Protein AF-A0A9W8YTI5-F1 (afdb_monomer_lite)

Foldseek 3Di:
DDDDDDDDLFDDDPCVPPPVCCVPVPPDDAPVCLCCQLVVPPQDLPDDCQLQEKPLQLPDPPLDPDQGHDDPSNVSNSVSQVVVQVDPCAAPPQCRRPQNPVVVQVCCCVVLVVPPVDDRDNRDDDIDDGAPYQWRAKDFQCLQVVVDDQSDKDKDADSFWAAQARWAKKFKDVQLVVLVVVLVVLVVVCVVVVHDSVQSSHLCHPCAPSSSHNGSAPQVVCVVVVIDIDTDIDGHPGIRIDTRRTTMIIHHNPDDPHND

Structure (mmCIF, N/CA/C/O backbone):
data_AF-A0A9W8YTI5-F1
#
_entry.id   AF-A0A9W8YTI5-F1
#
loop_
_atom_site.group_PDB
_atom_site.id
_atom_site.type_symbol
_atom_site.label_atom_id
_atom_site.label_alt_id
_atom_site.label_comp_id
_atom_site.label_asym_id
_atom_site.label_entity_id
_atom_site.label_seq_id
_atom_site.pdbx_PDB_ins_code
_atom_site.Cartn_x
_atom_site.Cartn_y
_atom_site.Cartn_z
_atom_site.occupancy
_atom_site.B_iso_or_equiv
_atom_site.auth_seq_id
_atom_site.auth_comp_id
_atom_site.auth_asym_id
_atom_site.auth_atom_id
_atom_site.pdbx_PDB_model_num
ATOM 1 N N . MET A 1 1 ? -15.430 -31.824 18.663 1.00 30.73 1 MET A N 1
ATOM 2 C CA . MET A 1 1 ? -14.090 -32.001 18.067 1.00 30.73 1 MET A CA 1
ATOM 3 C C . MET A 1 1 ? -13.899 -30.909 17.035 1.00 30.73 1 MET A C 1
ATOM 5 O O . MET A 1 1 ? -14.628 -30.855 16.056 1.00 30.73 1 MET A O 1
ATOM 9 N N . SER A 1 2 ? -13.029 -29.964 17.371 1.00 31.38 2 SER A N 1
ATOM 10 C CA . SER A 1 2 ? -12.744 -28.718 16.664 1.00 31.38 2 SER A CA 1
ATOM 11 C C . SER A 1 2 ? -11.751 -28.930 15.524 1.00 31.38 2 SER A C 1
ATOM 13 O O . SER A 1 2 ? -10.685 -29.496 15.756 1.00 31.38 2 SER A O 1
ATOM 15 N N . ALA A 1 3 ? -12.052 -28.400 14.339 1.00 23.70 3 ALA A N 1
ATOM 16 C CA . ALA A 1 3 ? -11.057 -28.170 13.296 1.00 23.70 3 ALA A CA 1
ATOM 17 C C . ALA A 1 3 ? -11.513 -27.050 12.347 1.00 23.70 3 ALA A C 1
ATOM 19 O O . ALA A 1 3 ? -12.220 -27.299 11.377 1.00 23.70 3 ALA A O 1
ATOM 20 N N . HIS A 1 4 ? -11.060 -25.823 12.599 1.00 26.48 4 HIS A N 1
ATOM 21 C CA . HIS A 1 4 ? -10.902 -24.811 11.552 1.00 26.48 4 HIS A CA 1
ATOM 22 C C . HIS A 1 4 ? -9.644 -23.984 11.829 1.00 26.48 4 HIS A C 1
ATOM 24 O O . HIS A 1 4 ? -9.697 -23.031 12.603 1.00 26.48 4 HIS A O 1
ATOM 30 N N . PRO A 1 5 ? -8.504 -24.330 11.208 1.00 29.38 5 PRO A N 1
ATOM 31 C CA . PRO A 1 5 ? -7.395 -23.411 11.053 1.00 29.38 5 PRO A CA 1
ATOM 32 C C . PRO A 1 5 ? -7.444 -22.766 9.659 1.00 29.38 5 PRO A C 1
ATOM 34 O O . PRO A 1 5 ? -7.629 -23.444 8.649 1.00 29.38 5 PRO A O 1
ATOM 37 N N . ALA A 1 6 ? -7.324 -21.437 9.651 1.00 27.77 6 ALA A N 1
ATOM 38 C CA . ALA A 1 6 ? -6.903 -20.556 8.561 1.00 27.77 6 ALA A CA 1
ATOM 39 C C . ALA A 1 6 ? -6.930 -21.143 7.132 1.00 27.77 6 ALA A C 1
ATOM 41 O O . ALA A 1 6 ? -5.965 -21.752 6.666 1.00 27.77 6 ALA A O 1
ATOM 42 N N . ARG A 1 7 ? -7.999 -20.862 6.376 1.00 25.50 7 ARG A N 1
ATOM 43 C CA . ARG A 1 7 ? -7.921 -20.922 4.912 1.00 25.50 7 ARG A CA 1
ATOM 44 C C . ARG A 1 7 ? -7.125 -19.712 4.417 1.00 25.50 7 ARG A C 1
ATOM 46 O O . ARG A 1 7 ? -7.615 -18.591 4.439 1.00 25.50 7 ARG A O 1
ATOM 53 N N . SER A 1 8 ? -5.880 -19.999 4.043 1.00 27.47 8 SER A N 1
ATOM 54 C CA . SER A 1 8 ? -5.029 -19.316 3.060 1.00 27.47 8 SER A CA 1
ATOM 55 C C . SER A 1 8 ? -5.706 -18.184 2.262 1.00 27.47 8 SER A C 1
ATOM 57 O O . SER A 1 8 ? -6.667 -18.431 1.537 1.00 27.47 8 SER A O 1
ATOM 59 N N . ILE A 1 9 ? -5.147 -16.969 2.348 1.00 33.22 9 ILE A N 1
ATOM 60 C CA . ILE A 1 9 ? -5.497 -15.785 1.531 1.00 33.22 9 ILE A CA 1
ATOM 61 C C . ILE A 1 9 ? -4.605 -15.683 0.269 1.00 33.22 9 ILE A C 1
ATOM 63 O O . ILE A 1 9 ? -4.708 -14.738 -0.502 1.00 33.22 9 ILE A O 1
ATOM 67 N N . PHE A 1 10 ? -3.765 -16.680 -0.022 1.00 29.98 10 PHE A N 1
ATOM 68 C CA . PHE A 1 10 ? -2.926 -16.670 -1.224 1.00 29.98 10 PHE A CA 1
ATOM 69 C C . PHE A 1 10 ? -3.526 -17.590 -2.286 1.00 29.98 10 PHE A C 1
ATOM 71 O O . PHE A 1 10 ? -3.322 -18.804 -2.286 1.00 29.98 10 PHE A O 1
ATOM 78 N N . SER A 1 11 ? -4.315 -17.002 -3.180 1.00 33.69 11 SER A N 1
ATOM 79 C CA . SER A 1 11 ? -4.799 -17.674 -4.380 1.00 33.69 11 SER A CA 1
ATOM 80 C C . SER A 1 11 ? -3.738 -17.570 -5.479 1.00 33.69 11 SER A C 1
ATOM 82 O O . SER A 1 11 ? -3.612 -16.523 -6.108 1.00 33.69 11 SER A O 1
ATOM 84 N N . ARG A 1 12 ? -3.022 -18.666 -5.756 1.00 36.62 12 ARG A N 1
ATOM 85 C CA . ARG A 1 12 ? -2.235 -18.809 -6.989 1.00 36.62 12 ARG A CA 1
ATOM 86 C C . ARG A 1 12 ? -3.186 -19.040 -8.165 1.00 36.62 12 ARG A C 1
ATOM 88 O O . ARG A 1 12 ? -3.891 -20.044 -8.177 1.00 36.62 12 ARG A O 1
ATOM 95 N N . SER A 1 13 ? -3.156 -18.140 -9.149 1.00 43.53 13 SER A N 1
ATOM 96 C CA . SER A 1 13 ? -3.806 -18.279 -10.463 1.00 43.53 13 SER A CA 1
ATOM 97 C C . SER A 1 13 ? -5.343 -18.386 -10.452 1.00 43.53 13 SER A C 1
ATOM 99 O O . SER A 1 13 ? -5.912 -19.463 -10.615 1.00 43.53 13 SER A O 1
ATOM 101 N N . LEU A 1 14 ? -6.042 -17.249 -10.324 1.00 39.59 14 LEU A N 1
ATOM 102 C CA . LEU A 1 14 ? -7.501 -17.173 -10.553 1.00 39.59 14 LEU A CA 1
ATOM 103 C C . LEU A 1 14 ? -7.902 -16.450 -11.847 1.00 39.59 14 LEU A C 1
ATOM 105 O O . LEU A 1 14 ? -9.086 -16.393 -12.166 1.00 39.59 14 LEU A O 1
ATOM 109 N N . LEU A 1 15 ? -6.942 -15.919 -12.610 1.00 42.34 15 LEU A N 1
ATOM 110 C CA . LEU A 1 15 ? -7.212 -15.156 -13.834 1.00 42.34 15 LEU A CA 1
ATOM 111 C C . LEU A 1 15 ? -6.653 -15.824 -15.101 1.00 42.34 15 LEU A C 1
ATOM 113 O O . LEU A 1 15 ? -6.440 -15.146 -16.103 1.00 42.34 15 LEU A O 1
ATOM 117 N N . ALA A 1 16 ? -6.431 -17.143 -15.074 1.00 39.66 16 ALA A N 1
ATOM 118 C CA . ALA A 1 16 ? -5.838 -17.905 -16.180 1.00 39.66 16 ALA A CA 1
ATOM 119 C C . ALA A 1 16 ? -6.585 -17.754 -17.523 1.00 39.66 16 ALA A C 1
ATOM 121 O O . ALA A 1 16 ? -5.955 -17.826 -18.574 1.00 39.66 16 ALA A O 1
ATOM 122 N N . ASP A 1 17 ? -7.884 -17.451 -17.498 1.00 41.03 17 ASP A N 1
ATOM 123 C CA . ASP A 1 17 ? -8.700 -17.376 -18.717 1.00 41.03 17 ASP A CA 1
ATOM 124 C C . ASP A 1 17 ? -8.853 -15.951 -19.288 1.00 41.03 17 ASP A C 1
ATOM 126 O O . ASP A 1 17 ? -9.547 -15.762 -20.282 1.00 41.03 17 ASP A O 1
ATOM 130 N N . GLY A 1 18 ? -8.205 -14.934 -18.699 1.00 40.88 18 GLY A N 1
ATOM 131 C CA . GLY A 1 18 ? -8.297 -13.552 -19.204 1.00 40.88 18 GLY A CA 1
ATOM 132 C C . GLY A 1 18 ? -7.101 -12.639 -18.925 1.00 40.88 18 GLY A C 1
ATOM 133 O O . GLY A 1 18 ? -6.936 -11.638 -19.607 1.00 40.88 18 GLY A O 1
ATOM 134 N N . TRP A 1 19 ? -6.234 -12.971 -17.968 1.00 38.44 19 TRP A N 1
ATOM 135 C CA . TRP A 1 19 ? -5.017 -12.203 -17.678 1.00 38.44 19 TRP A CA 1
ATOM 136 C C . TRP A 1 19 ? -3.794 -12.631 -18.507 1.00 38.44 19 TRP A C 1
ATOM 138 O O . TRP A 1 19 ? -3.056 -11.759 -18.965 1.00 38.44 19 TRP A O 1
ATOM 148 N N . PRO A 1 20 ? -3.587 -13.929 -18.828 1.00 34.81 20 PRO A N 1
ATOM 149 C CA . PRO A 1 20 ? -2.587 -14.337 -19.818 1.00 34.81 20 PRO A CA 1
ATOM 150 C C . PRO A 1 20 ? -2.846 -13.752 -21.211 1.00 34.81 20 PRO A C 1
ATOM 152 O O . PRO A 1 20 ? -1.912 -13.644 -22.005 1.00 34.81 20 PRO A O 1
ATOM 155 N N . ALA A 1 21 ? -4.091 -13.348 -21.494 1.00 34.91 21 ALA A N 1
ATOM 156 C CA . ALA A 1 21 ? -4.453 -12.637 -22.711 1.00 34.91 21 ALA A CA 1
ATOM 157 C C . ALA A 1 21 ? -3.836 -11.230 -22.763 1.00 34.91 21 ALA A C 1
ATOM 159 O O . ALA A 1 21 ? -3.410 -10.831 -23.835 1.00 34.91 21 ALA A O 1
ATOM 160 N N . TRP A 1 22 ? -3.621 -10.530 -21.641 1.00 40.12 22 TRP A N 1
ATOM 161 C CA . TRP A 1 22 ? -2.906 -9.243 -21.663 1.00 40.12 22 TRP A CA 1
ATOM 162 C C . TRP A 1 22 ? -1.461 -9.388 -22.173 1.00 40.12 22 TRP A C 1
ATOM 164 O O . TRP A 1 22 ? -1.028 -8.614 -23.022 1.00 40.12 22 TRP A O 1
ATOM 174 N N . ARG A 1 23 ? -0.740 -10.458 -21.787 1.00 41.38 23 ARG A N 1
ATOM 175 C CA . ARG A 1 23 ? 0.603 -10.746 -22.343 1.00 41.38 23 ARG A CA 1
ATOM 176 C C . ARG A 1 23 ? 0.604 -10.998 -23.861 1.00 41.38 23 ARG A C 1
ATOM 178 O O . ARG A 1 23 ? 1.664 -10.878 -24.468 1.00 41.38 23 ARG A O 1
ATOM 185 N N . LYS A 1 24 ? -0.517 -11.420 -24.463 1.00 35.19 24 LYS A N 1
ATOM 186 C CA . LYS A 1 24 ? -0.580 -11.883 -25.866 1.00 35.19 24 LYS A CA 1
ATOM 187 C C . LYS A 1 24 ? -1.378 -10.981 -26.811 1.00 35.19 24 LYS A C 1
ATOM 189 O O . LYS A 1 24 ? -1.022 -10.911 -27.980 1.00 35.19 24 LYS A O 1
ATOM 194 N N . GLU A 1 25 ? -2.430 -10.328 -26.335 1.00 36.91 25 GLU A N 1
ATOM 195 C CA . GLU A 1 25 ? -3.318 -9.449 -27.114 1.00 36.91 25 GLU A CA 1
ATOM 196 C C . GLU A 1 25 ? -2.814 -8.003 -27.141 1.00 36.91 25 GLU A C 1
ATOM 198 O O . GLU A 1 25 ? -3.081 -7.285 -28.096 1.00 36.91 25 GLU A O 1
ATOM 203 N N . THR A 1 26 ? -2.016 -7.636 -26.132 1.00 41.62 26 THR A N 1
ATOM 204 C CA . THR A 1 26 ? -1.141 -6.464 -26.051 1.00 41.62 26 THR A CA 1
ATOM 205 C C . THR A 1 26 ? -0.432 -6.124 -27.351 1.00 41.62 26 THR A C 1
ATOM 207 O O . THR A 1 26 ? -0.711 -5.121 -27.994 1.00 41.62 26 THR A O 1
ATOM 210 N N . GLY A 1 27 ? 0.606 -6.906 -27.673 1.00 40.75 27 GLY A N 1
ATOM 211 C CA . GLY A 1 27 ? 1.644 -6.530 -28.650 1.00 40.75 27 GLY A CA 1
ATOM 212 C C . GLY A 1 27 ? 2.401 -5.228 -28.316 1.00 40.75 27 GLY A C 1
ATOM 213 O O . GLY A 1 27 ? 3.523 -5.036 -28.770 1.00 40.75 27 GLY A O 1
ATOM 214 N N . GLU A 1 28 ? 1.817 -4.374 -27.481 1.00 43.09 28 GLU A N 1
ATOM 215 C CA . GLU A 1 28 ? 2.163 -3.001 -27.194 1.00 43.09 28 GLU A CA 1
ATOM 216 C C . GLU A 1 28 ? 1.957 -2.771 -25.690 1.00 43.09 28 GLU A C 1
ATOM 218 O O . GLU A 1 28 ? 0.887 -3.025 -25.134 1.00 43.09 28 GLU A O 1
ATOM 223 N N . CYS A 1 29 ? 3.025 -2.286 -25.058 1.00 46.28 29 CYS A N 1
ATOM 224 C CA . CYS A 1 29 ? 3.086 -1.710 -23.719 1.00 46.28 29 CYS A CA 1
ATOM 225 C C . CYS A 1 29 ? 2.765 -2.647 -22.536 1.00 46.28 29 CYS A C 1
ATOM 227 O O . CYS A 1 29 ? 1.611 -2.929 -22.226 1.00 46.28 29 CYS A O 1
ATOM 229 N N . GLY A 1 30 ? 3.793 -3.064 -21.787 1.00 47.09 30 GLY A N 1
ATOM 230 C CA . GLY A 1 30 ? 3.531 -3.726 -20.507 1.00 47.09 30 GLY A CA 1
ATOM 231 C C . GLY A 1 30 ? 4.677 -3.756 -19.509 1.00 47.09 30 GLY A C 1
ATOM 232 O O . GLY A 1 30 ? 4.491 -3.400 -18.353 1.00 47.09 30 GLY A O 1
ATOM 233 N N . GLU A 1 31 ? 5.882 -4.123 -19.932 1.00 42.94 31 GLU A N 1
ATOM 234 C CA . GLU A 1 31 ? 7.029 -4.156 -19.015 1.00 42.94 31 GLU A CA 1
ATOM 235 C C . GLU A 1 31 ? 8.234 -3.430 -19.605 1.00 42.94 31 GLU A C 1
ATOM 237 O O . GLU A 1 31 ? 8.813 -2.568 -18.948 1.00 42.94 31 GLU A O 1
ATOM 242 N N . THR A 1 32 ? 8.565 -3.711 -20.866 1.00 42.09 32 THR A N 1
ATOM 243 C CA . THR A 1 32 ? 9.650 -3.040 -21.593 1.00 42.09 32 THR A CA 1
ATOM 244 C C . THR A 1 32 ? 9.358 -1.559 -21.775 1.00 42.09 32 THR A C 1
ATOM 246 O O . THR A 1 32 ? 10.208 -0.742 -21.474 1.00 42.09 32 THR A O 1
ATOM 249 N N . ASP A 1 33 ? 8.130 -1.211 -22.154 1.00 42.97 33 ASP A N 1
ATOM 250 C CA . ASP A 1 33 ? 7.741 0.168 -22.458 1.00 42.97 33 ASP A CA 1
ATOM 251 C C . ASP A 1 33 ? 7.586 1.016 -21.181 1.00 42.97 33 ASP A C 1
ATOM 253 O O . ASP A 1 33 ? 7.981 2.169 -21.144 1.00 42.97 33 ASP A O 1
ATOM 257 N N . LEU A 1 34 ? 7.136 0.434 -20.062 1.00 45.88 34 LEU A N 1
ATOM 258 C CA . LEU A 1 34 ? 7.148 1.109 -18.755 1.00 45.88 34 LEU A CA 1
ATOM 259 C C . LEU A 1 34 ? 8.567 1.310 -18.218 1.00 45.88 34 LEU A C 1
ATOM 261 O O . LEU A 1 34 ? 8.888 2.382 -17.705 1.00 45.88 34 LEU A O 1
ATOM 265 N N . LYS A 1 35 ? 9.433 0.297 -18.351 1.00 46.91 35 LYS A N 1
ATOM 266 C CA . LYS A 1 35 ? 10.852 0.416 -17.999 1.00 46.91 35 LYS A CA 1
ATOM 267 C C . LYS A 1 35 ? 11.570 1.398 -18.928 1.00 46.91 35 LYS A C 1
ATOM 269 O O . LYS A 1 35 ? 12.361 2.188 -18.449 1.00 46.91 35 LYS A O 1
ATOM 274 N N . GLU A 1 36 ? 11.285 1.439 -20.220 1.00 49.84 36 GLU A N 1
ATOM 275 C CA . GLU A 1 36 ? 11.915 2.385 -21.149 1.00 49.84 36 GLU A CA 1
ATOM 276 C C . GLU A 1 36 ? 11.367 3.811 -20.984 1.00 49.84 36 GLU A C 1
ATOM 278 O O . GLU A 1 36 ? 12.150 4.758 -20.944 1.00 49.84 36 GLU A O 1
ATOM 283 N N . GLN A 1 37 ? 10.055 3.982 -20.784 1.00 49.59 37 GLN A N 1
ATOM 284 C CA . GLN A 1 37 ? 9.412 5.293 -20.622 1.00 49.59 37 GLN A CA 1
ATOM 285 C C . GLN A 1 37 ? 9.611 5.923 -19.235 1.00 49.59 37 GLN A C 1
ATOM 287 O O . GLN A 1 37 ? 9.657 7.151 -19.140 1.00 49.59 37 GLN A O 1
ATOM 292 N N . ILE A 1 38 ? 9.691 5.129 -18.156 1.00 49.91 38 ILE A N 1
ATOM 293 C CA . ILE A 1 38 ? 10.006 5.634 -16.804 1.00 49.91 38 ILE A CA 1
ATOM 294 C C . ILE A 1 38 ? 11.519 5.627 -16.553 1.00 49.91 38 ILE A C 1
ATOM 296 O O . ILE A 1 38 ? 12.032 6.554 -15.931 1.00 49.91 38 ILE A O 1
ATOM 300 N N . LEU A 1 39 ? 12.236 4.584 -16.990 1.00 50.97 39 LEU A N 1
ATOM 301 C CA . LEU A 1 39 ? 13.613 4.313 -16.551 1.00 50.97 39 LEU A CA 1
ATOM 302 C C . LEU A 1 39 ? 14.678 4.542 -17.612 1.00 50.97 39 LEU A C 1
ATOM 304 O O . LEU A 1 39 ? 15.842 4.381 -17.253 1.00 50.97 39 LEU A O 1
ATOM 308 N N . GLY A 1 40 ? 14.313 4.877 -18.859 1.00 46.72 40 GLY A N 1
ATOM 309 C CA . GLY A 1 40 ? 15.209 5.348 -19.921 1.00 46.72 40 GLY A CA 1
ATOM 310 C C . GLY A 1 40 ? 16.657 4.879 -19.784 1.00 46.72 40 GLY A C 1
ATOM 311 O O . GLY A 1 40 ? 17.553 5.699 -19.675 1.00 46.72 40 GLY A O 1
ATOM 312 N N . THR A 1 41 ? 16.906 3.569 -19.698 1.00 50.66 41 THR A N 1
ATOM 313 C CA . THR A 1 41 ? 18.240 2.947 -19.523 1.00 50.66 41 THR A CA 1
ATOM 314 C C . THR A 1 41 ? 19.133 3.403 -18.343 1.00 50.66 41 THR A C 1
ATOM 316 O O . THR A 1 41 ? 20.237 2.879 -18.212 1.00 50.66 41 THR A O 1
ATOM 319 N N . THR A 1 42 ? 18.710 4.306 -17.451 1.00 53.97 42 THR A N 1
ATOM 320 C CA . THR A 1 42 ? 19.582 4.892 -16.409 1.00 53.97 42 THR A CA 1
ATOM 321 C C . THR A 1 42 ? 19.351 4.364 -14.993 1.00 53.97 42 THR A C 1
ATOM 323 O O . THR A 1 42 ? 20.261 4.471 -14.165 1.00 53.97 42 THR A O 1
ATOM 326 N N . LEU A 1 43 ? 18.192 3.762 -14.683 1.00 61.84 43 LEU A N 1
ATOM 327 C CA . LEU A 1 43 ? 17.992 3.135 -13.370 1.00 61.84 43 LEU A CA 1
ATOM 328 C C . LEU A 1 43 ? 18.761 1.810 -13.304 1.00 61.84 43 LEU A C 1
ATOM 330 O O . LEU A 1 43 ? 18.299 0.764 -13.758 1.00 61.84 43 LEU A O 1
ATOM 334 N N . THR A 1 44 ? 19.931 1.862 -12.683 1.00 63.97 44 THR A N 1
ATOM 335 C CA . THR A 1 44 ? 20.734 0.690 -12.328 1.00 63.97 44 THR A CA 1
ATOM 336 C C . THR A 1 44 ? 20.880 0.615 -10.812 1.00 63.97 44 THR A C 1
ATOM 338 O O . THR A 1 44 ? 20.632 1.591 -10.107 1.00 63.97 44 THR A O 1
ATOM 341 N N . SER A 1 45 ? 21.343 -0.517 -10.278 1.00 65.25 45 SER A N 1
ATOM 342 C CA . SER A 1 45 ? 21.665 -0.632 -8.847 1.00 65.25 45 SER A CA 1
ATOM 343 C C . SER A 1 45 ? 22.772 0.327 -8.380 1.00 65.25 45 SER A C 1
ATOM 345 O O . SER A 1 45 ? 22.985 0.456 -7.178 1.00 65.25 45 SER A O 1
ATOM 347 N N . ALA A 1 46 ? 23.499 0.953 -9.313 1.00 66.00 46 ALA A N 1
ATOM 348 C CA . ALA A 1 46 ? 24.543 1.939 -9.044 1.00 66.00 46 ALA A CA 1
ATOM 349 C C . ALA A 1 46 ? 24.035 3.392 -9.085 1.00 66.00 46 ALA A C 1
ATOM 351 O O . ALA A 1 46 ? 24.795 4.303 -8.767 1.00 66.00 46 ALA A O 1
ATOM 352 N N . ALA A 1 47 ? 22.784 3.615 -9.497 1.00 73.38 47 ALA A N 1
ATOM 353 C CA . ALA A 1 47 ? 22.198 4.944 -9.566 1.00 73.38 47 ALA A CA 1
ATOM 354 C C . ALA A 1 47 ? 21.959 5.528 -8.161 1.00 73.38 47 ALA A C 1
ATOM 356 O O . ALA A 1 47 ? 21.676 4.783 -7.219 1.00 73.38 47 ALA A O 1
ATOM 357 N N . ASP A 1 48 ? 22.065 6.853 -8.018 1.00 77.19 48 ASP A N 1
ATOM 358 C CA . ASP A 1 48 ? 21.832 7.521 -6.734 1.00 77.19 48 ASP A CA 1
ATOM 359 C C . ASP A 1 48 ? 20.343 7.415 -6.346 1.00 77.19 48 ASP A C 1
ATOM 361 O O . ASP A 1 48 ? 19.487 7.894 -7.094 1.00 77.19 48 ASP A O 1
ATOM 365 N N . PRO A 1 49 ? 19.989 6.817 -5.191 1.00 74.94 49 PRO A N 1
ATOM 366 C CA . PRO A 1 49 ? 18.597 6.689 -4.763 1.00 74.94 49 PRO A CA 1
ATOM 367 C C . PRO A 1 49 ? 17.837 8.020 -4.675 1.00 74.94 49 PRO A C 1
ATOM 369 O O . PRO A 1 49 ? 16.611 8.018 -4.821 1.00 74.94 49 PRO A O 1
ATOM 372 N N . VAL A 1 50 ? 18.542 9.141 -4.464 1.00 75.88 50 VAL A N 1
ATOM 373 C CA . VAL A 1 50 ? 17.966 10.498 -4.414 1.00 75.88 50 VAL A CA 1
ATOM 374 C C . VAL A 1 50 ? 17.382 10.922 -5.764 1.00 75.88 50 VAL A C 1
ATOM 376 O O . VAL A 1 50 ? 16.416 11.687 -5.796 1.00 75.88 50 VAL A O 1
ATOM 379 N N . ASP A 1 51 ? 17.903 10.389 -6.869 1.00 75.75 51 ASP A N 1
ATOM 380 C CA . ASP A 1 51 ? 17.407 10.678 -8.217 1.00 75.75 51 ASP A CA 1
ATOM 381 C C . ASP A 1 51 ? 16.192 9.821 -8.605 1.00 75.75 51 ASP A C 1
ATOM 383 O O . ASP A 1 51 ? 15.457 10.159 -9.529 1.00 75.75 51 ASP A O 1
ATOM 387 N N . TYR A 1 52 ? 15.930 8.731 -7.880 1.00 76.31 52 TYR A N 1
ATOM 388 C CA . TYR A 1 52 ? 14.902 7.744 -8.228 1.00 76.31 52 TYR A CA 1
ATOM 389 C C . TYR A 1 52 ? 13.965 7.470 -7.060 1.00 76.31 52 TYR A C 1
ATOM 391 O O . TYR A 1 52 ? 13.729 6.325 -6.684 1.00 76.31 52 TYR A O 1
ATOM 399 N N . THR A 1 53 ? 13.463 8.532 -6.447 1.00 72.25 53 THR A N 1
ATOM 400 C CA . THR A 1 53 ? 12.652 8.466 -5.222 1.00 72.25 53 THR A CA 1
ATOM 401 C C . THR A 1 53 ? 11.387 7.606 -5.333 1.00 72.25 53 THR A C 1
ATOM 403 O O . THR A 1 53 ? 10.786 7.438 -6.396 1.00 72.25 53 THR A O 1
ATOM 406 N N . GLY A 1 54 ? 10.968 7.031 -4.208 1.00 68.75 54 GLY A N 1
ATOM 407 C CA . GLY A 1 54 ? 9.761 6.207 -4.134 1.00 68.75 54 GLY A CA 1
ATOM 408 C C . GLY A 1 54 ? 8.497 7.066 -4.093 1.00 68.75 54 GLY A C 1
ATOM 409 O O . GLY A 1 54 ? 8.309 7.860 -3.165 1.00 68.75 54 GLY A O 1
ATOM 410 N N . LEU A 1 55 ? 7.586 6.886 -5.054 1.00 72.06 55 LEU A N 1
ATOM 411 C CA . LEU A 1 55 ? 6.307 7.594 -5.042 1.00 72.06 55 LEU A CA 1
ATOM 412 C C . LEU A 1 55 ? 5.376 7.069 -3.938 1.00 72.06 55 LEU A C 1
ATOM 414 O O . LEU A 1 55 ? 5.119 5.872 -3.805 1.00 72.06 55 LEU A O 1
ATOM 418 N N . GLY A 1 56 ? 4.819 7.994 -3.150 1.00 63.41 56 GLY A N 1
ATOM 419 C CA . GLY A 1 56 ? 3.808 7.689 -2.131 1.00 63.41 56 GLY A CA 1
ATOM 420 C C . GLY A 1 56 ? 4.346 7.091 -0.823 1.00 63.41 56 GLY A C 1
ATOM 421 O O . GLY A 1 56 ? 3.547 6.698 0.026 1.00 63.41 56 GLY A O 1
ATOM 422 N N . ALA A 1 57 ? 5.668 7.033 -0.628 1.00 55.44 57 ALA A N 1
ATOM 423 C CA . ALA A 1 57 ? 6.302 6.525 0.597 1.00 55.44 57 ALA A CA 1
ATOM 424 C C . ALA A 1 57 ? 6.539 7.595 1.689 1.00 55.44 57 ALA A C 1
ATOM 426 O O . ALA A 1 57 ? 7.235 7.334 2.667 1.00 55.44 57 ALA A O 1
ATOM 427 N N . GLY A 1 58 ? 5.968 8.800 1.546 1.00 53.09 58 GLY A N 1
ATOM 428 C CA . GLY A 1 58 ? 6.114 9.878 2.537 1.00 53.09 58 GLY A CA 1
ATOM 429 C C . GLY A 1 58 ? 7.557 10.378 2.681 1.00 53.09 58 GLY A C 1
ATOM 430 O O . GLY A 1 58 ? 7.978 10.755 3.774 1.00 53.09 58 GLY A O 1
ATOM 431 N N . GLN A 1 59 ? 8.336 10.325 1.597 1.00 51.06 59 GLN A N 1
ATOM 432 C CA . GLN A 1 59 ? 9.766 10.631 1.584 1.00 51.06 59 GLN A CA 1
ATOM 433 C C . GLN A 1 59 ? 10.032 12.140 1.644 1.00 51.06 59 GLN A C 1
ATOM 435 O O . GLN A 1 59 ? 10.464 12.726 0.662 1.00 51.06 59 GLN A O 1
ATOM 440 N N . HIS A 1 60 ? 9.790 12.771 2.794 1.00 42.72 60 HIS A N 1
ATOM 441 C CA . HIS A 1 60 ? 10.304 14.115 3.070 1.00 42.72 60 HIS A CA 1
ATOM 442 C C . HIS A 1 60 ? 10.768 14.253 4.511 1.00 42.72 60 HIS A C 1
ATOM 444 O O . HIS A 1 60 ? 9.998 14.094 5.462 1.00 42.72 60 HIS A O 1
ATOM 450 N N . THR A 1 61 ? 12.032 14.635 4.671 1.00 38.50 61 THR A N 1
ATOM 451 C CA . THR A 1 61 ? 12.527 15.291 5.881 1.00 38.50 61 THR A CA 1
ATOM 452 C C . THR A 1 61 ? 11.837 16.652 5.983 1.00 38.50 61 THR A C 1
ATOM 454 O O . THR A 1 61 ? 12.261 17.610 5.344 1.00 38.50 61 THR A O 1
ATOM 457 N N . GLY A 1 62 ? 10.730 16.731 6.722 1.00 36.97 62 GLY A N 1
ATOM 458 C CA . GLY A 1 62 ? 9.993 17.989 6.903 1.00 36.97 62 GLY A CA 1
ATOM 459 C C . GLY A 1 62 ? 8.468 17.884 6.919 1.00 36.97 62 GLY A C 1
ATOM 460 O O . GLY A 1 62 ? 7.810 18.910 7.038 1.00 36.97 62 GLY A O 1
ATOM 461 N N . GLY A 1 63 ? 7.886 16.683 6.821 1.00 37.00 63 GLY A N 1
ATOM 462 C CA . GLY A 1 63 ? 6.455 16.489 7.097 1.00 37.00 63 GLY A CA 1
ATOM 463 C C . GLY A 1 63 ? 5.486 17.057 6.053 1.00 37.00 63 GLY A C 1
ATOM 464 O O . GLY A 1 63 ? 4.333 17.311 6.383 1.00 37.00 63 GLY A O 1
ATOM 465 N N . SER A 1 64 ? 5.919 17.245 4.803 1.00 41.84 64 SER A N 1
ATOM 466 C CA . SER A 1 64 ? 5.022 17.567 3.685 1.00 41.84 64 SER A CA 1
ATOM 467 C C . SER A 1 64 ? 5.170 16.544 2.559 1.00 41.84 64 SER A C 1
ATOM 469 O O . SER A 1 64 ? 6.267 16.070 2.295 1.00 41.84 64 SER A O 1
ATOM 471 N N . ASN A 1 65 ? 4.075 16.198 1.876 1.00 49.50 65 ASN A N 1
ATOM 472 C CA . ASN A 1 65 ? 4.089 15.414 0.632 1.00 49.50 65 ASN A CA 1
ATOM 473 C C . ASN A 1 65 ? 4.587 16.283 -0.545 1.00 49.50 65 ASN A C 1
ATOM 475 O O . ASN A 1 65 ? 3.837 16.560 -1.479 1.00 49.50 65 ASN A O 1
ATOM 479 N N . GLY A 1 66 ? 5.824 16.780 -0.466 1.00 51.69 66 GLY A N 1
ATOM 480 C CA . GLY A 1 66 ? 6.448 17.607 -1.501 1.00 51.69 66 GLY A CA 1
ATOM 481 C C . GLY A 1 66 ? 6.851 16.814 -2.747 1.00 51.69 66 GLY A C 1
ATOM 482 O O . GLY A 1 66 ? 6.760 15.586 -2.788 1.00 51.69 66 GLY A O 1
ATOM 483 N N . ARG A 1 67 ? 7.348 17.508 -3.772 1.00 59.53 67 ARG A N 1
ATOM 484 C CA . ARG A 1 67 ? 8.013 16.862 -4.908 1.00 59.53 67 ARG A CA 1
ATOM 485 C C . ARG A 1 67 ? 9.420 16.427 -4.465 1.00 59.53 67 ARG A C 1
ATOM 487 O O . ARG A 1 67 ? 10.181 17.293 -4.040 1.00 59.53 67 ARG A O 1
ATOM 494 N N . PRO A 1 68 ? 9.757 15.127 -4.473 1.00 57.84 68 PRO A N 1
ATOM 495 C CA . PRO A 1 68 ? 11.114 14.694 -4.153 1.00 57.84 68 PRO A CA 1
ATOM 496 C C . PRO A 1 68 ? 12.135 15.167 -5.206 1.00 57.84 68 PRO A C 1
ATOM 498 O O . PRO A 1 68 ? 11.762 15.499 -6.324 1.00 57.84 68 PRO A O 1
ATOM 501 N N . GLY A 1 69 ? 13.424 15.195 -4.856 1.00 59.41 69 GLY A N 1
ATOM 502 C CA . GLY A 1 69 ? 14.511 15.400 -5.821 1.00 59.41 69 GLY A CA 1
ATOM 503 C C . GLY A 1 69 ? 14.858 16.857 -6.159 1.00 59.41 69 GLY A C 1
ATOM 504 O O . GLY A 1 69 ? 14.004 17.644 -6.556 1.00 59.41 69 GLY A O 1
ATOM 505 N N . ALA A 1 70 ? 16.142 17.208 -6.028 1.00 65.31 70 ALA A N 1
ATOM 506 C CA . ALA A 1 70 ? 16.681 18.532 -6.370 1.00 65.31 70 ALA A CA 1
ATOM 507 C C . ALA A 1 70 ? 17.401 18.572 -7.736 1.00 65.31 70 ALA A C 1
ATOM 509 O O . ALA A 1 70 ? 17.747 19.654 -8.205 1.00 65.31 70 ALA A O 1
ATOM 510 N N . SER A 1 71 ? 17.649 17.412 -8.358 1.00 76.19 71 SER A N 1
ATOM 511 C CA . SER A 1 71 ? 18.369 17.283 -9.631 1.00 76.19 71 SER A CA 1
ATOM 512 C C . SER A 1 71 ? 17.418 17.257 -10.835 1.00 76.19 71 SER A C 1
ATOM 514 O O . SER A 1 71 ? 16.232 16.939 -10.712 1.00 76.19 71 SER A O 1
ATOM 516 N N . GLU A 1 72 ? 17.953 17.542 -12.025 1.00 78.00 72 GLU A N 1
ATOM 517 C CA . GLU A 1 72 ? 17.216 17.400 -13.289 1.00 78.00 72 GLU A CA 1
ATOM 518 C C . GLU A 1 72 ? 16.772 15.948 -13.530 1.00 78.00 72 GLU A C 1
ATOM 520 O O . GLU A 1 72 ? 15.642 15.714 -13.956 1.00 78.00 72 GLU A O 1
ATOM 525 N N . THR A 1 73 ? 17.617 14.971 -13.178 1.00 79.31 73 THR A N 1
ATOM 526 C CA . THR A 1 73 ? 17.293 13.538 -13.253 1.00 79.31 73 THR A CA 1
ATOM 527 C C . THR A 1 73 ? 16.099 13.193 -12.370 1.00 79.31 73 THR A C 1
ATOM 529 O O . THR A 1 73 ? 15.150 12.563 -12.836 1.00 79.31 73 THR A O 1
ATOM 532 N N . ALA A 1 74 ? 16.100 13.650 -11.114 1.00 77.38 74 ALA A N 1
ATOM 533 C CA . ALA A 1 74 ? 15.011 13.388 -10.183 1.00 77.38 74 ALA A CA 1
ATOM 534 C C . ALA A 1 74 ? 13.700 14.033 -10.642 1.00 77.38 74 ALA A C 1
ATOM 536 O O . ALA A 1 74 ? 12.632 13.418 -10.575 1.00 77.38 74 ALA A O 1
ATOM 537 N N . ALA A 1 75 ? 13.778 15.260 -11.165 1.00 79.31 75 ALA A N 1
ATOM 538 C CA . ALA A 1 75 ? 12.628 15.939 -11.734 1.00 79.31 75 ALA A CA 1
ATOM 539 C C . ALA A 1 75 ? 12.057 15.166 -12.933 1.00 79.31 75 ALA A C 1
ATOM 541 O O . ALA A 1 75 ? 10.851 14.914 -12.955 1.00 79.31 75 ALA A O 1
ATOM 542 N N . ALA A 1 76 ? 12.905 14.739 -13.872 1.00 80.50 76 ALA A N 1
ATOM 543 C CA . ALA A 1 76 ? 12.495 13.966 -15.042 1.00 80.50 76 ALA A CA 1
ATOM 544 C C . ALA A 1 76 ? 11.876 12.613 -14.657 1.00 80.50 76 ALA A C 1
ATOM 546 O O . ALA A 1 76 ? 10.833 12.237 -15.198 1.00 80.50 76 ALA A O 1
ATOM 547 N N . PHE A 1 77 ? 12.471 11.914 -13.685 1.00 79.19 77 PHE A N 1
ATOM 548 C CA . PHE A 1 77 ? 11.950 10.656 -13.157 1.00 79.19 77 PHE A CA 1
ATOM 549 C C . PHE A 1 77 ? 10.544 10.830 -12.568 1.00 79.19 77 PHE A C 1
ATOM 551 O O . PHE A 1 77 ? 9.627 10.075 -12.896 1.00 79.19 77 PHE A O 1
ATOM 558 N N . ILE A 1 78 ? 10.339 11.862 -11.746 1.00 78.88 78 ILE A N 1
ATOM 559 C CA . ILE A 1 78 ? 9.033 12.139 -11.139 1.00 78.88 78 ILE A CA 1
ATOM 560 C C . ILE A 1 78 ? 8.000 12.523 -12.193 1.00 78.88 78 ILE A C 1
ATOM 562 O O . ILE A 1 78 ? 6.878 12.026 -12.133 1.00 78.88 78 ILE A O 1
ATOM 566 N N . ASP A 1 79 ? 8.349 13.355 -13.176 1.00 80.94 79 ASP A N 1
ATOM 567 C CA . ASP A 1 79 ? 7.418 13.701 -14.256 1.00 80.94 79 ASP A CA 1
ATOM 568 C C . ASP A 1 79 ? 7.051 12.488 -15.104 1.00 80.94 79 ASP A C 1
ATOM 570 O O . ASP A 1 79 ? 5.901 12.348 -15.522 1.00 80.94 79 ASP A O 1
ATOM 574 N N . ALA A 1 80 ? 7.999 11.589 -15.369 1.00 81.19 80 ALA A N 1
ATOM 575 C CA . ALA A 1 80 ? 7.699 10.325 -16.024 1.00 81.19 80 ALA A CA 1
ATOM 576 C C . ALA A 1 80 ? 6.726 9.496 -15.180 1.00 81.19 80 ALA A C 1
ATOM 578 O O . ALA A 1 80 ? 5.661 9.130 -15.670 1.00 81.19 80 ALA A O 1
ATOM 579 N N . ALA A 1 81 ? 7.024 9.274 -13.903 1.00 79.75 81 ALA A N 1
ATOM 580 C CA . ALA A 1 81 ? 6.202 8.445 -13.031 1.00 79.75 81 ALA A CA 1
ATOM 581 C C . ALA A 1 81 ? 4.798 9.041 -12.759 1.00 79.75 81 ALA A C 1
ATOM 583 O O . ALA A 1 81 ? 3.805 8.309 -12.701 1.00 79.75 81 ALA A O 1
ATOM 584 N N . LEU A 1 82 ? 4.669 10.370 -12.670 1.00 80.75 82 LEU A N 1
ATOM 585 C CA . LEU A 1 82 ? 3.374 11.054 -12.569 1.00 80.75 82 LEU A CA 1
ATOM 586 C C . LEU A 1 82 ? 2.553 10.915 -13.854 1.00 80.75 82 LEU A C 1
ATOM 588 O O . LEU A 1 82 ? 1.366 10.605 -13.770 1.00 80.75 82 LEU A O 1
ATOM 592 N N . ARG A 1 83 ? 3.168 11.066 -15.037 1.00 83.62 83 ARG A N 1
ATOM 593 C CA . ARG A 1 83 ? 2.473 10.888 -16.328 1.00 83.62 83 ARG A CA 1
ATOM 594 C C . ARG A 1 83 ? 1.833 9.508 -16.465 1.00 83.62 83 ARG A C 1
ATOM 596 O O . ARG A 1 83 ? 0.766 9.392 -17.064 1.00 83.62 83 ARG A O 1
ATOM 603 N N . GLN A 1 84 ? 2.440 8.478 -15.875 1.00 83.94 84 GLN A N 1
ATOM 604 C CA . GLN A 1 84 ? 1.919 7.112 -15.943 1.00 83.94 84 GLN A CA 1
ATOM 605 C C . GLN A 1 84 ? 0.596 6.922 -15.190 1.00 83.94 84 GLN A C 1
ATOM 607 O O . GLN A 1 84 ? -0.221 6.103 -15.600 1.00 83.94 84 GLN A O 1
ATOM 612 N N . HIS A 1 85 ? 0.312 7.728 -14.160 1.00 82.88 85 HIS A N 1
ATOM 613 C CA . HIS A 1 85 ? -0.980 7.683 -13.461 1.00 82.88 85 HIS A CA 1
ATOM 614 C C . HIS A 1 85 ? -2.158 8.102 -14.355 1.00 82.88 85 HIS A C 1
ATOM 616 O O . HIS A 1 85 ? -3.302 7.754 -14.073 1.00 82.88 85 HIS A O 1
ATOM 622 N N . THR A 1 86 ? -1.880 8.830 -15.437 1.00 81.50 86 THR A N 1
ATOM 623 C CA . THR A 1 86 ? -2.867 9.265 -16.432 1.00 81.50 86 THR A CA 1
ATOM 624 C C . THR A 1 86 ? -2.612 8.656 -17.812 1.00 81.50 86 THR A C 1
ATOM 626 O O . THR A 1 86 ? -3.163 9.112 -18.811 1.00 81.50 86 THR A O 1
ATOM 629 N N . ALA A 1 87 ? -1.765 7.633 -17.911 1.00 82.81 87 ALA A N 1
ATOM 630 C CA . ALA A 1 87 ? -1.520 6.985 -19.189 1.00 82.81 87 ALA A CA 1
ATOM 631 C C . ALA A 1 87 ? -2.734 6.128 -19.617 1.00 82.81 87 ALA A C 1
ATOM 633 O O . ALA A 1 87 ? -3.412 5.549 -18.754 1.00 82.81 87 ALA A O 1
ATOM 634 N N . PRO A 1 88 ? -3.007 6.002 -20.934 1.00 80.88 88 PRO A N 1
ATOM 635 C CA . PRO A 1 88 ? -4.088 5.164 -21.460 1.00 80.88 88 PRO A CA 1
ATOM 636 C C . PRO A 1 88 ? -4.054 3.722 -20.949 1.00 80.88 88 PRO A C 1
ATOM 638 O O . PRO A 1 88 ? -5.079 3.216 -20.497 1.00 80.88 88 PRO A O 1
ATOM 641 N N . TRP A 1 89 ? -2.866 3.107 -20.925 1.00 82.19 89 TRP A N 1
ATOM 642 C CA . TRP A 1 89 ? -2.686 1.721 -20.483 1.00 82.19 89 TRP A CA 1
ATOM 643 C C . TRP A 1 89 ? -3.036 1.514 -19.000 1.00 82.19 89 TRP A C 1
ATOM 645 O O . TRP A 1 89 ? -3.437 0.419 -18.617 1.00 82.19 89 TRP A O 1
ATOM 655 N N . TYR A 1 90 ? -2.897 2.543 -18.155 1.00 83.25 90 TYR A N 1
ATOM 656 C CA . TYR A 1 90 ? -3.096 2.426 -16.710 1.00 83.25 90 TYR A CA 1
ATOM 657 C C . TYR A 1 90 ? -4.544 2.699 -16.297 1.00 83.25 90 TYR A C 1
ATOM 659 O O . TYR A 1 90 ? -5.171 1.851 -15.661 1.00 83.25 90 TYR A O 1
ATOM 667 N N . TRP A 1 91 ? -5.079 3.870 -16.660 1.00 79.25 91 TRP A N 1
ATOM 668 C CA . TRP A 1 91 ? -6.382 4.340 -16.170 1.00 79.25 91 TRP A CA 1
ATOM 669 C C . TRP A 1 91 ? -7.344 4.815 -17.265 1.00 79.25 91 TRP A C 1
ATOM 671 O O . TRP A 1 91 ? -8.543 4.583 -17.140 1.00 79.25 91 TRP A O 1
ATOM 681 N N . HIS A 1 92 ? -6.862 5.507 -18.304 1.00 66.38 92 HIS A N 1
ATOM 682 C CA . HIS A 1 92 ? -7.725 6.373 -19.125 1.00 66.38 92 HIS A CA 1
ATOM 683 C C . HIS A 1 92 ? -8.639 5.669 -20.133 1.00 66.38 92 HIS A C 1
ATOM 685 O O . HIS A 1 92 ? -9.582 6.301 -20.607 1.00 66.38 92 HIS A O 1
ATOM 691 N N . GLU A 1 93 ? -8.414 4.397 -20.456 1.00 69.44 93 GLU A N 1
ATOM 692 C CA . GLU A 1 93 ? -9.340 3.659 -21.315 1.00 69.44 93 GLU A CA 1
ATOM 693 C C . GLU A 1 93 ? -10.351 2.877 -20.461 1.00 69.44 93 GLU A C 1
ATOM 695 O O . GLU A 1 93 ? -10.013 1.868 -19.837 1.00 69.44 93 GLU A O 1
ATOM 700 N N . GLU A 1 94 ? -11.598 3.358 -20.397 1.00 68.12 94 GLU A N 1
ATOM 701 C CA . GLU A 1 94 ? -12.658 2.710 -19.616 1.00 68.12 94 GLU A CA 1
ATOM 702 C C . GLU A 1 94 ? -12.809 1.238 -20.026 1.00 68.12 94 GLU A C 1
ATOM 704 O O . GLU A 1 94 ? -12.998 0.904 -21.196 1.00 68.12 94 GLU A O 1
ATOM 709 N N . GLY A 1 95 ? -12.692 0.339 -19.045 1.00 66.69 95 GLY A N 1
ATOM 710 C CA . GLY A 1 95 ? -12.788 -1.105 -19.265 1.00 66.69 95 GLY A CA 1
ATOM 711 C C . GLY A 1 95 ? -11.597 -1.746 -19.988 1.00 66.69 95 GLY A C 1
ATOM 712 O O . GLY A 1 95 ? -11.684 -2.926 -20.323 1.00 66.69 95 GLY A O 1
ATOM 713 N N . LYS A 1 96 ? -10.498 -1.019 -20.215 1.00 70.38 96 LYS A N 1
ATOM 714 C CA . LYS A 1 96 ? -9.275 -1.550 -20.848 1.00 70.38 96 LYS A CA 1
ATOM 715 C C . LYS A 1 96 ? -7.980 -1.132 -20.153 1.00 70.38 96 LYS A C 1
ATOM 717 O O . LYS A 1 96 ? -7.001 -1.867 -20.222 1.00 70.38 96 LYS A O 1
ATOM 722 N N . GLY A 1 97 ? -7.982 -0.009 -19.435 1.00 79.44 97 GLY A N 1
ATOM 723 C CA . GLY A 1 97 ? -6.879 0.375 -18.564 1.00 79.44 97 GLY A CA 1
ATOM 724 C C . GLY A 1 97 ? -6.667 -0.667 -17.467 1.00 79.44 97 GLY A C 1
ATOM 725 O O . GLY A 1 97 ? -7.627 -1.207 -16.913 1.00 79.44 97 GLY A O 1
ATOM 726 N N . PHE A 1 98 ? -5.410 -0.935 -17.131 1.00 83.06 98 PHE A N 1
ATOM 727 C CA . PHE A 1 98 ? -4.991 -1.933 -16.149 1.00 83.06 98 PHE A CA 1
ATOM 728 C C . PHE A 1 98 ? -5.750 -1.826 -14.817 1.00 83.06 98 PHE A C 1
ATOM 730 O O . PHE A 1 98 ? -6.292 -2.810 -14.315 1.00 83.06 98 PHE A O 1
ATOM 737 N N . ALA A 1 99 ? -5.865 -0.615 -14.265 1.00 83.94 99 ALA A N 1
ATOM 738 C CA . ALA A 1 99 ? -6.562 -0.365 -13.005 1.00 83.94 99 ALA A CA 1
ATOM 739 C C . ALA A 1 99 ? -8.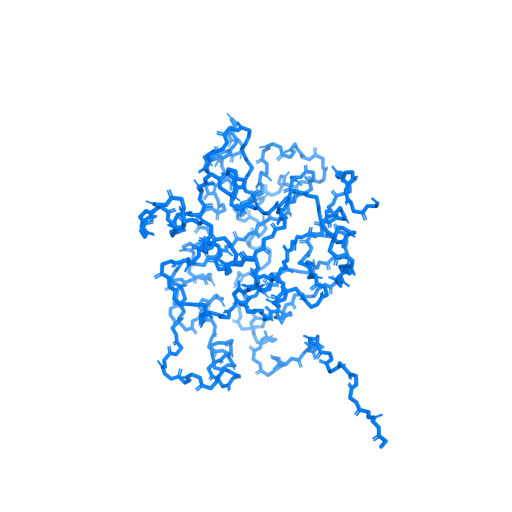100 -0.440 -13.123 1.00 83.94 99 ALA A C 1
ATOM 741 O O . ALA A 1 99 ? -8.796 -0.531 -12.112 1.00 83.94 99 ALA A O 1
ATOM 742 N N . GLN A 1 100 ? -8.634 -0.434 -14.347 1.00 82.00 100 GLN A N 1
ATOM 743 C CA . GLN A 1 100 ? -10.058 -0.598 -14.650 1.00 82.00 100 GLN A CA 1
ATOM 744 C C . GLN A 1 100 ? -10.378 -1.952 -15.301 1.00 82.00 100 GLN A C 1
ATOM 746 O O . GLN A 1 100 ? -11.466 -2.131 -15.857 1.00 82.00 100 GLN A O 1
ATOM 751 N N . HIS A 1 101 ? -9.453 -2.916 -15.235 1.00 85.00 101 HIS A N 1
ATOM 752 C CA . HIS A 1 101 ? -9.585 -4.168 -15.967 1.00 85.00 101 HIS A CA 1
ATOM 753 C C . HIS A 1 101 ? -10.890 -4.908 -15.592 1.00 85.00 101 HIS A C 1
ATOM 755 O O . HIS A 1 101 ? -11.113 -5.212 -14.409 1.00 85.00 101 HIS A O 1
ATOM 761 N N . PRO A 1 102 ? -11.755 -5.268 -16.564 1.00 85.12 102 PRO A N 1
ATOM 762 C CA . PRO A 1 102 ? -13.077 -5.825 -16.284 1.00 85.12 102 PRO A CA 1
ATOM 763 C C . PRO A 1 102 ? -13.042 -7.113 -15.465 1.00 85.12 102 PRO A C 1
ATOM 765 O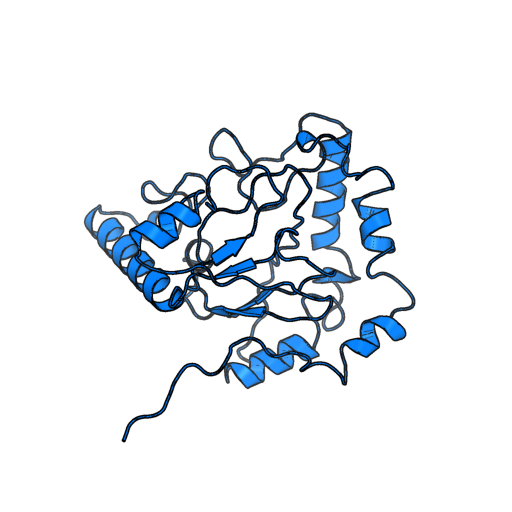 O . PRO A 1 102 ? -13.950 -7.353 -14.674 1.00 85.12 102 PRO A O 1
ATOM 768 N N . ALA A 1 103 ? -12.005 -7.942 -15.628 1.00 87.19 103 ALA A N 1
ATOM 769 C CA . ALA A 1 103 ? -11.868 -9.175 -14.853 1.00 87.19 103 ALA A CA 1
ATOM 770 C C . ALA A 1 103 ? -11.693 -8.899 -13.351 1.00 87.19 103 ALA A C 1
ATOM 772 O O . ALA A 1 103 ? -12.355 -9.540 -12.538 1.00 87.19 103 ALA A O 1
ATOM 773 N N . LEU A 1 104 ? -10.869 -7.909 -12.987 1.00 87.12 104 LEU A N 1
ATOM 774 C CA . LEU A 1 104 ? -10.662 -7.522 -11.593 1.00 87.12 104 LEU A CA 1
ATOM 775 C C . LEU A 1 104 ? -11.942 -6.920 -11.013 1.00 87.12 104 LEU A C 1
ATOM 777 O O . LEU A 1 104 ? -12.385 -7.322 -9.940 1.00 87.12 104 LEU A O 1
ATOM 781 N N . ARG A 1 105 ? -12.580 -6.011 -11.759 1.00 87.00 105 ARG A N 1
ATOM 782 C CA . ARG A 1 105 ? -13.839 -5.386 -11.345 1.00 87.00 105 ARG A CA 1
ATOM 783 C C . ARG A 1 105 ? -14.938 -6.423 -11.102 1.00 87.00 105 ARG A C 1
ATOM 785 O O . ARG A 1 105 ? -15.498 -6.457 -10.012 1.00 87.00 105 ARG A O 1
ATOM 792 N N . LYS A 1 106 ? -15.196 -7.308 -12.071 1.00 90.12 106 LYS A N 1
ATOM 793 C CA . LYS A 1 106 ? -16.206 -8.377 -11.952 1.00 90.12 106 LYS A CA 1
ATOM 794 C C . LYS A 1 106 ? -15.892 -9.335 -10.807 1.00 90.12 106 LYS A C 1
ATOM 796 O O . LYS A 1 106 ? -16.803 -9.797 -10.119 1.00 90.12 106 LYS A O 1
ATOM 801 N N . PHE A 1 107 ? -14.610 -9.643 -10.601 1.00 92.00 107 PHE A N 1
ATOM 802 C CA . PHE A 1 107 ? -14.189 -10.460 -9.471 1.00 92.00 107 PHE A CA 1
ATOM 803 C C . PHE A 1 107 ? -14.546 -9.779 -8.149 1.00 92.00 107 PHE A C 1
ATOM 805 O O . PHE A 1 107 ? -15.211 -10.402 -7.327 1.00 92.00 107 PHE A O 1
ATOM 812 N N . VAL A 1 108 ? -14.162 -8.512 -7.960 1.00 92.44 108 VAL A N 1
ATOM 813 C CA . VAL A 1 108 ? -14.448 -7.756 -6.730 1.00 92.44 108 VAL A CA 1
ATOM 814 C C . VAL A 1 108 ? -15.954 -7.620 -6.515 1.00 92.44 108 VAL A C 1
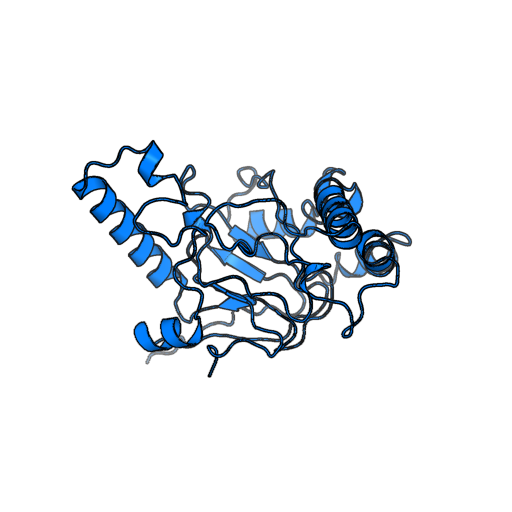ATOM 816 O O . VAL A 1 108 ? -16.419 -7.942 -5.430 1.00 92.44 108 VAL A O 1
ATOM 819 N N . GLU A 1 109 ? -16.723 -7.254 -7.545 1.00 93.44 109 GLU A N 1
ATOM 820 C CA . GLU A 1 109 ? -18.192 -7.151 -7.498 1.00 93.44 109 GLU A CA 1
ATOM 821 C C . GLU A 1 109 ? -18.850 -8.426 -6.956 1.00 93.44 109 GLU A C 1
ATOM 823 O O . GLU A 1 109 ? -19.730 -8.367 -6.091 1.00 93.44 109 GLU A O 1
ATOM 828 N N . LYS A 1 110 ? -18.407 -9.585 -7.458 1.00 94.06 110 LYS A N 1
ATOM 829 C CA . LYS A 1 110 ? -18.901 -10.897 -7.032 1.00 94.06 110 LYS A CA 1
ATOM 830 C C . LYS A 1 110 ? -18.383 -11.282 -5.649 1.00 94.06 110 LYS A C 1
ATOM 832 O O . LYS A 1 110 ? -19.143 -11.815 -4.847 1.00 94.06 110 LYS A O 1
ATOM 837 N N . PHE A 1 111 ? -17.102 -11.046 -5.383 1.00 94.56 111 PHE A N 1
ATOM 838 C CA . PHE A 1 111 ? -16.430 -11.419 -4.141 1.00 94.56 111 PHE A CA 1
ATOM 839 C C . PHE A 1 111 ? -17.002 -10.671 -2.934 1.00 94.56 111 PHE A C 1
ATOM 841 O O . PHE A 1 111 ? -17.199 -11.268 -1.878 1.00 94.56 111 PHE A O 1
ATOM 848 N N . THR A 1 112 ? -17.302 -9.382 -3.090 1.00 93.88 112 THR A N 1
ATOM 849 C CA . THR A 1 112 ? -17.866 -8.544 -2.025 1.00 93.88 112 THR A CA 1
ATOM 850 C C . THR A 1 112 ? -19.391 -8.606 -1.952 1.00 93.88 112 THR A C 1
ATOM 852 O O . THR A 1 112 ? -19.970 -8.229 -0.934 1.00 93.88 112 THR A O 1
ATOM 855 N N . GLY A 1 113 ? -20.052 -9.062 -3.021 1.00 95.69 113 GLY A N 1
ATOM 856 C CA . GLY A 1 113 ? -21.510 -9.057 -3.140 1.00 95.69 113 GLY A CA 1
ATOM 857 C C . GLY A 1 113 ? -22.104 -7.663 -3.364 1.00 95.69 113 GLY A C 1
ATOM 858 O O . GLY A 1 113 ? -23.308 -7.476 -3.197 1.00 95.69 113 GLY A O 1
ATOM 859 N N . TRP A 1 114 ? -21.288 -6.669 -3.724 1.00 94.94 114 TRP A N 1
ATOM 860 C CA . TRP A 1 114 ? -21.753 -5.295 -3.938 1.00 94.94 114 TRP A CA 1
ATOM 861 C C . TRP A 1 114 ? -22.440 -5.085 -5.292 1.00 94.94 114 TRP A C 1
ATOM 863 O O . TRP A 1 114 ? -23.236 -4.151 -5.423 1.00 94.94 114 TRP A O 1
ATOM 873 N N . GLY A 1 115 ? -22.154 -5.929 -6.292 1.00 92.88 115 GLY A N 1
ATOM 874 C CA . GLY A 1 115 ? -22.702 -5.785 -7.646 1.00 92.88 115 GLY A CA 1
ATOM 875 C C . GLY A 1 115 ? -22.475 -4.375 -8.208 1.00 92.88 115 GLY A C 1
ATOM 876 O O . GLY A 1 115 ? -21.396 -3.806 -8.036 1.00 92.88 115 GLY A O 1
ATOM 877 N N . ASP A 1 116 ? -23.516 -3.766 -8.782 1.00 90.25 116 ASP A N 1
ATOM 878 C CA . ASP A 1 116 ? -23.471 -2.441 -9.434 1.00 90.25 116 ASP A CA 1
ATOM 879 C C . ASP A 1 116 ? -23.108 -1.264 -8.502 1.00 90.25 116 ASP A C 1
ATOM 881 O O . ASP A 1 116 ? -22.816 -0.146 -8.958 1.00 90.25 116 ASP A O 1
ATOM 885 N N . LYS A 1 117 ? -23.116 -1.502 -7.182 1.00 91.44 117 LYS A N 1
ATOM 886 C CA . LYS A 1 117 ? -22.657 -0.540 -6.168 1.00 91.44 117 LYS A CA 1
ATOM 887 C C . LYS A 1 117 ? -21.133 -0.492 -6.051 1.00 91.44 117 LYS A C 1
ATOM 889 O O . LYS A 1 117 ? -20.618 0.421 -5.415 1.00 91.44 117 LYS A O 1
ATOM 894 N N . THR A 1 118 ? -20.411 -1.421 -6.675 1.00 91.81 118 THR A N 1
ATOM 895 C CA . THR A 1 118 ? -18.947 -1.380 -6.747 1.00 91.81 118 THR A CA 1
ATOM 896 C C . THR A 1 118 ? -18.520 -0.216 -7.627 1.00 91.81 118 THR A C 1
ATOM 898 O O . THR A 1 118 ? -18.819 -0.184 -8.822 1.00 91.81 118 THR A O 1
ATOM 901 N N . LYS A 1 119 ? -17.823 0.756 -7.037 1.00 88.94 119 LYS A N 1
ATOM 902 C CA . LYS A 1 119 ? -17.259 1.901 -7.754 1.00 88.94 119 LYS A CA 1
ATOM 903 C C . LYS A 1 119 ? -15.736 1.872 -7.640 1.00 88.94 119 LYS A C 1
ATOM 905 O O . LYS A 1 119 ? -15.233 1.702 -6.529 1.00 88.94 119 LYS A O 1
ATOM 910 N N . PRO A 1 120 ? -14.997 2.032 -8.750 1.00 86.00 120 PRO A N 1
ATOM 911 C CA . PRO A 1 120 ? -13.558 2.197 -8.670 1.00 86.00 120 PRO A CA 1
ATOM 912 C C . PRO A 1 120 ? -13.238 3.555 -8.034 1.00 86.00 120 PRO A C 1
ATOM 914 O O . PRO A 1 120 ? -13.896 4.561 -8.309 1.00 86.00 120 PRO A O 1
ATOM 917 N N . VAL A 1 121 ? -12.216 3.588 -7.183 1.00 84.81 121 VAL A N 1
ATOM 918 C CA . VAL A 1 121 ? -11.683 4.848 -6.660 1.00 84.81 121 VAL A CA 1
ATOM 919 C C . VAL A 1 121 ? -10.937 5.543 -7.797 1.00 84.81 121 VAL A C 1
ATOM 921 O O . VAL A 1 121 ? -10.011 4.967 -8.356 1.00 84.81 121 VAL A O 1
ATOM 924 N N . LEU A 1 122 ? -11.335 6.775 -8.138 1.00 79.00 122 LEU A N 1
ATOM 925 C CA . LEU A 1 122 ? -10.774 7.505 -9.288 1.00 79.00 122 LEU A CA 1
ATOM 926 C C . LEU A 1 122 ? -9.280 7.815 -9.144 1.00 79.00 122 LEU A C 1
ATOM 928 O O . LEU A 1 122 ? -8.569 7.963 -10.132 1.00 79.00 122 LEU A O 1
ATOM 932 N N . ARG A 1 123 ? -8.811 7.950 -7.903 1.00 75.88 123 ARG A N 1
ATOM 933 C CA . ARG A 1 123 ? -7.407 8.190 -7.588 1.00 75.88 123 ARG A CA 1
ATOM 934 C C . ARG A 1 123 ? -6.737 6.871 -7.220 1.00 75.88 123 ARG A C 1
ATOM 936 O O . ARG A 1 123 ? -6.707 6.500 -6.049 1.00 75.88 123 ARG A O 1
ATOM 943 N N . THR A 1 124 ? -6.194 6.179 -8.212 1.00 78.94 124 THR A N 1
ATOM 944 C CA . THR A 1 124 ? -5.367 4.987 -7.999 1.00 78.94 124 THR A CA 1
ATOM 945 C C . THR A 1 124 ? -3.902 5.370 -7.799 1.00 78.94 124 THR A C 1
ATOM 947 O O . THR A 1 124 ? -3.462 6.449 -8.198 1.00 78.94 124 THR A O 1
ATOM 950 N N . LEU A 1 125 ? -3.146 4.508 -7.118 1.00 82.75 125 LEU A N 1
ATOM 951 C CA . LEU A 1 125 ? -1.743 4.752 -6.790 1.00 82.75 125 LEU A CA 1
ATOM 952 C C . LEU A 1 125 ? -0.866 3.773 -7.566 1.00 82.75 125 LEU A C 1
ATOM 954 O O . LEU A 1 125 ? -0.885 2.574 -7.289 1.00 82.75 125 LEU A O 1
ATOM 958 N N . LEU A 1 126 ? -0.080 4.286 -8.508 1.00 84.25 126 LEU A N 1
ATOM 959 C CA . LEU A 1 126 ? 1.006 3.546 -9.134 1.00 84.25 126 LEU A CA 1
ATOM 960 C C . LEU A 1 126 ? 2.281 3.827 -8.336 1.00 84.25 126 LEU A C 1
ATOM 962 O O . LEU A 1 126 ? 2.764 4.958 -8.286 1.00 84.25 126 LEU A O 1
ATOM 966 N N . ARG A 1 127 ? 2.801 2.801 -7.659 1.00 82.31 127 ARG A N 1
ATOM 967 C CA . ARG A 1 127 ? 3.957 2.932 -6.766 1.00 82.31 127 ARG A CA 1
ATOM 968 C C . ARG A 1 127 ? 5.176 2.232 -7.346 1.00 82.31 127 ARG A C 1
ATOM 970 O O . ARG A 1 127 ? 5.068 1.128 -7.872 1.00 82.31 127 ARG A O 1
ATOM 977 N N . ASN A 1 128 ? 6.335 2.857 -7.180 1.00 78.69 128 ASN A N 1
ATOM 978 C CA . ASN A 1 128 ? 7.639 2.277 -7.465 1.00 78.69 128 ASN A CA 1
ATOM 979 C C . ASN A 1 128 ? 8.420 2.098 -6.159 1.00 78.69 128 ASN A C 1
ATOM 981 O O . ASN A 1 128 ? 8.482 3.010 -5.336 1.00 78.69 128 ASN A O 1
ATOM 985 N N . ASN A 1 129 ? 9.060 0.941 -6.017 1.00 76.00 129 ASN A N 1
ATOM 986 C CA . ASN A 1 129 ? 10.099 0.718 -5.022 1.00 76.00 129 ASN A CA 1
ATOM 987 C C . ASN A 1 129 ? 11.423 0.593 -5.764 1.00 76.00 129 ASN A C 1
ATOM 989 O O . ASN A 1 129 ? 11.603 -0.302 -6.586 1.00 76.00 129 ASN A O 1
ATOM 993 N N . THR A 1 130 ? 12.321 1.533 -5.513 1.00 75.25 130 THR A N 1
ATOM 994 C CA . THR A 1 130 ? 13.643 1.591 -6.135 1.00 75.25 130 THR A CA 1
ATOM 995 C C . THR A 1 130 ? 14.713 1.227 -5.105 1.00 75.25 130 THR A C 1
ATOM 997 O O . THR A 1 130 ? 14.542 1.497 -3.909 1.00 75.25 130 THR A O 1
ATOM 1000 N N . PRO A 1 131 ? 15.831 0.619 -5.532 1.00 73.94 131 PRO A N 1
ATOM 1001 C CA . PRO A 1 131 ? 16.909 0.265 -4.619 1.00 73.94 131 PRO A CA 1
ATOM 1002 C C . PRO A 1 131 ? 17.409 1.462 -3.804 1.00 73.94 131 PRO A C 1
ATOM 1004 O O . PRO A 1 131 ? 17.624 2.547 -4.334 1.00 73.94 131 PRO A O 1
ATOM 1007 N N . GLY A 1 132 ? 17.608 1.255 -2.500 1.00 72.25 132 GLY A N 1
ATOM 1008 C CA . GLY A 1 132 ? 18.146 2.272 -1.589 1.00 72.25 132 GLY A CA 1
ATOM 1009 C C . GLY A 1 132 ? 17.137 3.312 -1.091 1.00 72.25 132 GLY A C 1
ATOM 1010 O O . GLY A 1 132 ? 17.497 4.125 -0.241 1.00 72.25 132 GLY A O 1
ATOM 1011 N N . ASN A 1 133 ? 15.886 3.274 -1.555 1.00 73.56 133 ASN A N 1
ATOM 1012 C CA . ASN A 1 133 ? 14.837 4.168 -1.077 1.00 73.56 133 ASN A CA 1
ATOM 1013 C C . ASN A 1 133 ? 14.169 3.682 0.216 1.00 73.56 133 ASN A C 1
ATOM 1015 O O . ASN A 1 133 ? 14.106 2.486 0.509 1.00 73.56 133 ASN A O 1
ATOM 1019 N N . LYS A 1 134 ? 13.653 4.634 1.007 1.00 73.00 134 LYS A N 1
ATOM 1020 C CA . LYS A 1 134 ? 12.930 4.336 2.252 1.00 73.00 134 LYS A CA 1
ATOM 1021 C C . LYS A 1 134 ? 11.647 3.562 1.944 1.00 73.00 134 LYS A C 1
ATOM 1023 O O . LYS A 1 134 ? 10.860 3.992 1.100 1.00 73.00 134 LYS A O 1
ATOM 1028 N N . ALA A 1 135 ? 11.433 2.475 2.682 1.00 75.50 135 ALA A N 1
ATOM 1029 C CA . ALA A 1 135 ? 10.205 1.697 2.641 1.00 75.50 135 ALA A CA 1
ATOM 1030 C C . ALA A 1 135 ? 8.988 2.486 3.155 1.00 75.50 135 ALA A C 1
ATOM 1032 O O . ALA A 1 135 ? 9.110 3.387 3.986 1.00 75.50 135 ALA A O 1
ATOM 1033 N N . ILE A 1 136 ? 7.798 2.108 2.688 1.00 80.56 136 ILE A N 1
ATOM 1034 C CA . ILE A 1 136 ? 6.531 2.643 3.188 1.00 80.56 136 ILE A CA 1
ATOM 1035 C C . ILE A 1 136 ? 6.329 2.138 4.620 1.00 80.56 136 ILE A C 1
ATOM 1037 O O . ILE A 1 136 ? 6.343 0.929 4.861 1.00 80.56 136 ILE A O 1
ATOM 1041 N N . GLY A 1 137 ? 6.121 3.065 5.557 1.00 84.56 137 GLY A N 1
ATOM 1042 C CA . GLY A 1 137 ? 5.873 2.754 6.964 1.00 84.56 137 GLY A CA 1
ATOM 1043 C C . GLY A 1 137 ? 4.626 1.893 7.192 1.00 84.56 137 GLY A C 1
ATOM 1044 O O . GLY A 1 137 ? 3.822 1.644 6.293 1.00 84.56 137 GLY A O 1
ATOM 1045 N N . VAL A 1 138 ? 4.465 1.425 8.425 1.00 90.81 138 VAL A N 1
ATOM 1046 C CA . VAL A 1 138 ? 3.303 0.650 8.864 1.00 90.81 138 VAL A CA 1
ATOM 1047 C C . VAL A 1 138 ? 2.057 1.525 8.824 1.00 90.81 138 VAL A C 1
ATOM 1049 O O . VAL A 1 138 ? 2.030 2.586 9.448 1.00 90.81 138 VAL A O 1
ATOM 1052 N N . HIS A 1 139 ? 1.015 1.070 8.135 1.00 92.62 139 HIS A N 1
ATOM 1053 C CA . HIS A 1 139 ? -0.265 1.770 8.039 1.00 92.62 139 HIS A CA 1
ATOM 1054 C C . HIS A 1 139 ? -1.415 0.807 7.727 1.00 92.62 139 HIS A C 1
ATOM 1056 O O . HIS A 1 139 ? -1.212 -0.389 7.522 1.00 92.62 139 HIS A O 1
ATOM 1062 N N . TYR A 1 140 ? -2.625 1.356 7.697 1.00 94.06 140 TYR A N 1
ATOM 1063 C CA . TYR A 1 140 ? -3.807 0.772 7.077 1.00 94.06 140 TYR A CA 1
ATOM 1064 C C . TYR A 1 140 ? -4.481 1.854 6.222 1.00 94.06 140 TYR A C 1
ATOM 1066 O O . TYR A 1 140 ? -4.375 3.047 6.518 1.00 94.06 140 TYR A O 1
ATOM 1074 N N . ASP A 1 141 ? -5.161 1.457 5.151 1.00 92.31 141 ASP A N 1
ATOM 1075 C CA . ASP A 1 141 ? -5.652 2.396 4.136 1.00 92.31 141 ASP A CA 1
ATOM 1076 C C . ASP A 1 141 ? -6.731 3.358 4.654 1.00 92.31 141 ASP A C 1
ATOM 1078 O O . ASP A 1 141 ? -6.806 4.499 4.191 1.00 92.31 141 ASP A O 1
ATOM 1082 N N . GLN A 1 142 ? -7.544 2.945 5.636 1.00 92.69 142 GLN A N 1
ATOM 1083 C CA . GLN A 1 142 ? -8.635 3.774 6.161 1.00 92.69 142 GLN A CA 1
ATOM 1084 C C . GLN A 1 142 ? -8.146 5.125 6.693 1.00 92.69 142 GLN A C 1
ATOM 1086 O O . GLN A 1 142 ? -8.862 6.112 6.552 1.00 92.69 142 GLN A O 1
ATOM 1091 N N . THR A 1 143 ? -6.915 5.213 7.210 1.00 88.81 143 THR A N 1
ATOM 1092 C CA . THR A 1 143 ? -6.316 6.486 7.641 1.00 88.81 143 THR A CA 1
ATOM 1093 C C . THR A 1 143 ? -6.347 7.550 6.536 1.00 88.81 143 THR A C 1
ATOM 1095 O O . THR A 1 143 ? -6.555 8.726 6.827 1.00 88.81 143 THR A O 1
ATOM 1098 N N . PHE A 1 144 ? -6.188 7.154 5.270 1.00 86.50 144 PHE A N 1
ATOM 1099 C CA . PHE A 1 144 ? -6.172 8.059 4.115 1.00 86.50 144 PHE A CA 1
ATOM 1100 C C . PHE A 1 144 ? -7.548 8.242 3.462 1.00 86.50 144 PHE A C 1
ATOM 1102 O O . PHE A 1 144 ? -7.695 9.062 2.557 1.00 86.50 144 PHE A O 1
ATOM 1109 N N . MET A 1 145 ? -8.555 7.491 3.912 1.00 88.56 145 MET A N 1
ATOM 1110 C CA . MET A 1 145 ? -9.905 7.469 3.345 1.00 88.56 145 MET A CA 1
ATOM 1111 C C . MET A 1 145 ? -10.987 7.776 4.387 1.00 88.56 145 MET A C 1
ATOM 1113 O O . MET A 1 145 ? -12.147 7.448 4.168 1.00 88.56 145 MET A O 1
ATOM 1117 N N . ARG A 1 146 ? -10.644 8.449 5.495 1.00 88.31 146 ARG A N 1
ATOM 1118 C CA . ARG A 1 146 ? -11.567 8.734 6.614 1.00 88.31 146 ARG A CA 1
ATOM 1119 C C . ARG A 1 146 ? -12.812 9.550 6.249 1.00 88.31 146 ARG A C 1
ATOM 1121 O O . ARG A 1 146 ? -13.789 9.507 6.984 1.00 88.31 146 ARG A O 1
ATOM 1128 N N . TYR A 1 147 ? -12.797 10.264 5.122 1.00 86.00 147 TYR A N 1
ATOM 1129 C CA . TYR A 1 147 ? -13.990 10.928 4.579 1.00 86.00 147 TYR A CA 1
ATOM 1130 C C . TYR A 1 147 ? -15.057 9.943 4.074 1.00 86.00 147 TYR A C 1
ATOM 1132 O O . TYR A 1 147 ? -16.207 10.333 3.883 1.00 86.00 147 TYR A O 1
ATOM 1140 N N . GLY A 1 148 ? -14.681 8.689 3.826 1.00 87.69 148 GLY A N 1
ATOM 1141 C CA . GLY A 1 148 ? -15.580 7.608 3.456 1.00 87.69 148 GLY A CA 1
ATOM 1142 C C . GLY A 1 148 ? -15.691 6.555 4.555 1.00 87.69 148 GLY A C 1
ATOM 1143 O O . GLY A 1 148 ? -14.784 6.352 5.363 1.00 87.69 148 GLY A O 1
ATOM 1144 N N . GLU A 1 149 ? -16.810 5.838 4.541 1.00 90.94 149 GLU A N 1
ATOM 1145 C CA . GLU A 1 149 ? -16.988 4.635 5.352 1.00 90.94 149 GLU A CA 1
ATOM 1146 C C . GLU A 1 149 ? -15.936 3.572 4.980 1.00 90.94 149 GLU A C 1
ATOM 1148 O O . GLU A 1 149 ? -15.588 3.473 3.795 1.00 90.94 149 GLU A O 1
ATOM 1153 N N . PRO A 1 150 ? -15.481 2.724 5.927 1.00 92.94 150 PRO A N 1
ATOM 1154 C CA . PRO A 1 150 ? -14.464 1.685 5.715 1.00 92.94 150 PRO A CA 1
ATOM 1155 C C . PRO A 1 150 ? -15.007 0.489 4.915 1.00 92.94 150 PRO A C 1
ATOM 1157 O O . PRO A 1 150 ? -15.006 -0.664 5.347 1.00 92.94 150 PRO A O 1
ATOM 1160 N N . THR A 1 151 ? -15.505 0.788 3.724 1.00 92.88 151 THR A N 1
ATOM 1161 C CA . THR A 1 151 ? -16.218 -0.100 2.804 1.00 92.88 151 THR A CA 1
ATOM 1162 C C . THR A 1 151 ? -15.415 -0.338 1.531 1.00 92.88 151 THR A C 1
ATOM 1164 O O . THR A 1 151 ? -15.964 -0.779 0.531 1.00 92.88 151 THR A O 1
ATOM 1167 N N . SER A 1 152 ? -14.112 -0.059 1.550 1.00 93.12 152 SER A N 1
ATOM 1168 C CA . SER A 1 152 ? -13.217 -0.295 0.423 1.00 93.12 152 SER A CA 1
ATOM 1169 C C . SER A 1 152 ? -12.506 -1.647 0.521 1.00 93.12 152 SER A C 1
ATOM 1171 O O . SER A 1 152 ? -12.210 -2.171 1.602 1.00 93.12 152 SER A O 1
ATOM 1173 N N . VAL A 1 153 ? -12.223 -2.207 -0.655 1.00 94.06 153 VAL A N 1
ATOM 1174 C CA . VAL A 1 153 ? -11.269 -3.299 -0.853 1.00 94.06 153 VAL A CA 1
ATOM 1175 C C . VAL A 1 153 ? -10.178 -2.766 -1.763 1.00 94.06 153 VAL A C 1
ATOM 1177 O O . VAL A 1 153 ? -10.464 -2.309 -2.870 1.00 94.06 153 VAL A O 1
ATOM 1180 N N . THR A 1 154 ? -8.937 -2.842 -1.302 1.00 94.19 154 THR A N 1
ATOM 1181 C CA . THR A 1 154 ? -7.773 -2.488 -2.109 1.00 94.19 154 THR A CA 1
ATOM 1182 C C . THR A 1 154 ? -7.315 -3.721 -2.869 1.00 94.19 154 THR A C 1
ATOM 1184 O O . THR A 1 154 ? -7.106 -4.779 -2.272 1.00 94.19 154 THR A O 1
ATOM 1187 N N . ALA A 1 155 ? -7.150 -3.573 -4.182 1.00 93.31 155 ALA A N 1
ATOM 1188 C CA . ALA A 1 155 ? -6.479 -4.545 -5.030 1.00 93.31 155 ALA A CA 1
ATOM 1189 C C . ALA A 1 155 ? -5.062 -4.055 -5.328 1.00 93.31 155 ALA A C 1
ATOM 1191 O O . ALA A 1 155 ? -4.875 -3.089 -6.066 1.00 93.31 155 ALA A O 1
ATOM 1192 N N . TRP A 1 156 ? -4.068 -4.713 -4.738 1.00 93.88 156 TRP A N 1
ATOM 1193 C CA . TRP A 1 156 ? -2.668 -4.489 -5.064 1.00 93.88 156 TRP A CA 1
ATOM 1194 C C . TRP A 1 156 ? -2.218 -5.526 -6.090 1.00 93.88 156 TRP A C 1
ATOM 1196 O O . TRP A 1 156 ? -2.398 -6.728 -5.886 1.00 93.88 156 TRP A O 1
ATOM 1206 N N . VAL A 1 157 ? -1.661 -5.048 -7.201 1.00 91.50 157 VAL A N 1
ATOM 1207 C CA . VAL A 1 157 ? -1.280 -5.877 -8.346 1.00 91.50 157 VAL A CA 1
ATOM 1208 C C . VAL A 1 157 ? 0.184 -5.579 -8.684 1.00 91.50 157 VAL A C 1
ATOM 1210 O O . VAL A 1 157 ? 0.490 -4.444 -9.063 1.00 91.50 157 VAL A O 1
ATOM 1213 N N . PRO A 1 158 ? 1.104 -6.546 -8.532 1.00 88.81 158 PRO A N 1
ATOM 1214 C CA . PRO A 1 158 ? 2.481 -6.387 -8.960 1.00 88.81 158 PRO A CA 1
ATOM 1215 C C . PRO A 1 158 ? 2.547 -6.358 -10.492 1.00 88.81 158 PRO A C 1
ATOM 1217 O O . PRO A 1 158 ? 2.036 -7.249 -11.172 1.00 88.81 158 PRO A O 1
ATOM 1220 N N . ILE A 1 159 ? 3.184 -5.320 -11.040 1.00 85.19 159 ILE A N 1
ATOM 1221 C CA . ILE A 1 159 ? 3.406 -5.197 -12.492 1.00 85.19 159 ILE A CA 1
ATOM 1222 C C . ILE A 1 159 ? 4.455 -6.211 -12.969 1.00 85.19 159 ILE A C 1
ATOM 1224 O O . ILE A 1 159 ? 4.355 -6.734 -14.074 1.00 85.19 159 ILE A O 1
ATOM 1228 N N . GLY A 1 160 ? 5.446 -6.498 -12.124 1.00 84.00 160 GLY A N 1
ATOM 1229 C CA . GLY A 1 160 ? 6.536 -7.436 -12.380 1.00 84.00 160 GLY A CA 1
ATOM 1230 C C . GLY A 1 160 ? 6.746 -8.376 -11.197 1.00 84.00 160 GLY A C 1
ATOM 1231 O O . GLY A 1 160 ? 6.187 -8.158 -10.123 1.00 84.00 160 GLY A O 1
ATOM 1232 N N . ASP A 1 161 ? 7.583 -9.392 -11.386 1.00 84.81 161 ASP A N 1
ATOM 1233 C CA . ASP A 1 161 ? 7.958 -10.320 -10.317 1.00 84.81 161 ASP A CA 1
ATOM 1234 C C . ASP A 1 161 ? 8.694 -9.593 -9.180 1.00 84.81 161 ASP A C 1
ATOM 1236 O O . ASP A 1 161 ? 9.527 -8.710 -9.403 1.00 84.81 161 ASP A O 1
ATOM 1240 N N . ILE A 1 162 ? 8.402 -9.985 -7.939 1.00 86.69 162 ILE A N 1
ATOM 1241 C CA . ILE A 1 162 ? 8.954 -9.391 -6.721 1.00 86.69 162 ILE A CA 1
ATOM 1242 C C . ILE A 1 162 ? 9.445 -10.504 -5.798 1.00 86.69 162 ILE A C 1
ATOM 1244 O O . ILE A 1 162 ? 8.671 -11.284 -5.244 1.00 86.69 162 ILE A O 1
ATOM 1248 N N . SER A 1 163 ? 10.762 -10.546 -5.597 1.00 88.25 163 SER A N 1
ATOM 1249 C CA . SER A 1 163 ? 11.397 -11.413 -4.598 1.00 88.25 163 SER A CA 1
ATOM 1250 C C . SER A 1 163 ? 11.011 -11.022 -3.161 1.00 88.25 163 SER A C 1
ATOM 1252 O O . SER A 1 163 ? 10.496 -9.931 -2.922 1.00 88.25 163 SER A O 1
ATOM 1254 N N . LEU A 1 164 ? 11.333 -11.867 -2.175 1.00 86.62 164 LEU A N 1
ATOM 1255 C CA . LEU A 1 164 ? 11.105 -11.560 -0.751 1.00 86.62 164 LEU A CA 1
ATOM 1256 C C . LEU A 1 164 ? 11.737 -10.221 -0.317 1.00 86.62 164 LEU A C 1
ATOM 1258 O O . LEU A 1 164 ? 11.161 -9.487 0.485 1.00 86.62 164 LEU A O 1
ATOM 1262 N N . GLU A 1 165 ? 12.889 -9.877 -0.893 1.00 83.06 165 GLU A N 1
ATOM 1263 C CA . GLU A 1 165 ? 13.643 -8.648 -0.606 1.00 83.06 165 GLU A CA 1
ATOM 1264 C C . GLU A 1 165 ? 13.381 -7.536 -1.640 1.00 83.06 165 GLU A C 1
ATOM 1266 O O . GLU A 1 165 ? 13.987 -6.468 -1.593 1.00 83.06 165 GLU A O 1
ATOM 1271 N N . GLY A 1 166 ? 12.470 -7.775 -2.590 1.00 80.25 166 GLY A N 1
ATOM 1272 C CA . GLY A 1 166 ? 12.186 -6.887 -3.719 1.00 80.25 166 GLY A CA 1
ATOM 1273 C C . GLY A 1 166 ? 11.190 -5.764 -3.423 1.00 80.25 166 GLY A C 1
ATOM 1274 O O . GLY A 1 166 ? 10.726 -5.113 -4.355 1.00 80.25 166 GLY A O 1
ATOM 1275 N N . GLY A 1 167 ? 10.819 -5.550 -2.159 1.00 83.88 167 GLY A N 1
ATOM 1276 C CA . GLY A 1 167 ? 9.868 -4.505 -1.776 1.00 83.88 167 GLY A CA 1
ATOM 1277 C C . GLY A 1 167 ? 8.399 -4.865 -2.003 1.00 83.88 167 GLY A C 1
ATOM 1278 O O . GLY A 1 167 ? 7.610 -4.005 -2.392 1.00 83.88 167 GLY A O 1
ATOM 1279 N N . GLY A 1 168 ? 8.023 -6.126 -1.782 1.00 89.31 168 GLY A N 1
ATOM 1280 C CA . GLY A 1 168 ? 6.627 -6.574 -1.826 1.00 89.31 168 GLY A CA 1
ATOM 1281 C C . GLY A 1 168 ? 5.844 -6.177 -0.571 1.00 89.31 168 GLY A C 1
ATOM 1282 O O . GLY A 1 168 ? 6.437 -5.848 0.458 1.00 89.31 168 GLY A O 1
ATOM 1283 N N . LEU A 1 169 ? 4.508 -6.218 -0.632 1.00 92.62 169 LEU A N 1
ATOM 1284 C CA . LEU A 1 169 ? 3.670 -5.974 0.548 1.00 92.62 169 LEU A CA 1
ATOM 1285 C C . LEU A 1 169 ? 3.920 -7.021 1.640 1.00 92.62 169 LEU A C 1
ATOM 1287 O O . LEU A 1 169 ? 4.064 -8.213 1.357 1.00 92.62 169 LEU A O 1
ATOM 1291 N N . ILE A 1 170 ? 3.899 -6.564 2.890 1.00 93.75 170 ILE A N 1
ATOM 1292 C CA . ILE A 1 170 ? 3.875 -7.404 4.089 1.00 93.75 170 ILE A CA 1
ATOM 1293 C C . ILE A 1 170 ? 2.643 -7.088 4.916 1.00 93.75 170 ILE A C 1
ATOM 1295 O O . ILE A 1 170 ? 2.245 -5.930 5.034 1.00 93.75 170 ILE A O 1
ATOM 1299 N N . TYR A 1 171 ? 2.067 -8.118 5.527 1.00 96.50 171 TYR A N 1
ATOM 1300 C CA . TYR A 1 171 ? 0.852 -7.991 6.328 1.00 96.50 171 TYR A CA 1
ATOM 1301 C C . TYR A 1 171 ? 1.099 -8.422 7.757 1.00 96.50 171 TYR A C 1
ATOM 1303 O O . TYR A 1 171 ? 1.749 -9.436 8.002 1.00 96.50 171 TYR A O 1
ATOM 1311 N N . LEU A 1 172 ? 0.548 -7.682 8.712 1.00 97.31 172 LEU A N 1
ATOM 1312 C CA . LEU A 1 172 ? 0.580 -8.115 10.097 1.00 97.31 172 LEU A CA 1
ATOM 1313 C C . LEU A 1 172 ? -0.484 -9.194 10.325 1.00 97.31 172 LEU A C 1
ATOM 1315 O O . LEU A 1 172 ? -1.647 -9.036 9.946 1.00 97.31 172 LEU A O 1
ATOM 1319 N N . GLU A 1 173 ? -0.097 -10.291 10.968 1.00 96.38 173 GLU A N 1
ATOM 1320 C CA . GLU A 1 173 ? -1.000 -11.375 11.349 1.00 96.38 173 GLU A CA 1
ATOM 1321 C C . GLU A 1 173 ? -2.178 -10.851 12.190 1.00 96.38 173 GLU A C 1
ATOM 1323 O O . GLU A 1 173 ? -1.985 -10.209 13.228 1.00 96.38 173 GLU A O 1
ATOM 1328 N N . ASN A 1 174 ? -3.413 -11.131 11.750 1.00 96.19 174 ASN A N 1
ATOM 1329 C CA . ASN A 1 174 ? -4.644 -10.575 12.337 1.00 96.19 174 ASN A CA 1
ATOM 1330 C C . ASN A 1 174 ? -4.565 -9.042 12.478 1.00 96.19 174 ASN A C 1
ATOM 1332 O O . ASN A 1 174 ? -4.846 -8.471 13.538 1.00 96.19 174 ASN A O 1
ATOM 1336 N N . GLY A 1 175 ? -4.037 -8.392 11.437 1.00 96.56 175 GLY A N 1
ATOM 1337 C CA . GLY A 1 175 ? -3.830 -6.951 11.382 1.00 96.56 175 GLY A CA 1
ATOM 1338 C C . GLY A 1 175 ? -5.096 -6.166 11.058 1.00 96.56 175 GLY A C 1
ATOM 1339 O O . GLY A 1 175 ? -5.147 -4.986 11.368 1.00 96.56 175 GLY A O 1
ATOM 1340 N N . THR A 1 176 ? -6.125 -6.790 10.472 1.00 96.88 176 THR A N 1
ATOM 1341 C CA . THR A 1 176 ? -7.386 -6.093 10.150 1.00 96.88 176 THR A CA 1
ATOM 1342 C C . THR A 1 176 ? -8.126 -5.684 11.419 1.00 96.88 176 THR A C 1
ATOM 1344 O O . THR A 1 176 ? -8.581 -4.549 11.535 1.00 96.88 176 THR A O 1
ATOM 1347 N N . GLU A 1 177 ? -8.234 -6.605 12.374 1.00 96.94 177 GLU A N 1
ATOM 1348 C CA . GLU A 1 177 ? -8.892 -6.383 13.660 1.00 96.94 177 GLU A CA 1
ATOM 1349 C C . GLU A 1 177 ? -8.143 -5.304 14.445 1.00 96.94 177 GLU A C 1
ATOM 1351 O O . GLU A 1 177 ? -8.743 -4.328 14.889 1.00 96.94 177 GLU A O 1
ATOM 1356 N N . LEU A 1 178 ? -6.810 -5.413 14.497 1.00 96.38 178 LEU A N 1
ATOM 1357 C CA . LEU A 1 178 ? -5.960 -4.415 15.140 1.00 96.38 178 LEU A CA 1
ATOM 1358 C C . LEU A 1 178 ? -6.095 -3.029 14.488 1.00 96.38 178 LEU A C 1
ATOM 1360 O O . LEU A 1 178 ? -6.175 -2.029 15.193 1.00 96.38 178 LEU A O 1
ATOM 1364 N N . GLY A 1 179 ? -6.122 -2.943 13.155 1.00 96.12 179 GLY A N 1
ATOM 1365 C CA . GLY A 1 179 ? -6.299 -1.668 12.456 1.00 96.12 179 GLY A CA 1
ATOM 1366 C C . GLY A 1 179 ? -7.630 -0.996 12.802 1.00 96.12 179 GLY A C 1
ATOM 1367 O O . GLY A 1 179 ? -7.658 0.203 13.069 1.00 96.12 179 GLY A O 1
ATOM 1368 N N . ALA A 1 180 ? -8.716 -1.772 12.886 1.00 96.06 180 ALA A N 1
ATOM 1369 C CA . ALA A 1 180 ? -10.029 -1.267 13.286 1.00 96.06 180 ALA A CA 1
ATOM 1370 C C . ALA A 1 180 ? -10.065 -0.805 14.757 1.00 96.06 180 ALA A C 1
ATOM 1372 O O . ALA A 1 180 ? -10.678 0.218 15.074 1.00 96.06 180 ALA A O 1
ATOM 1373 N N . GLU A 1 181 ? -9.389 -1.527 15.656 1.00 95.62 181 GLU A N 1
ATOM 1374 C CA . GLU A 1 181 ? -9.228 -1.134 17.062 1.00 95.62 181 GLU A CA 1
ATOM 1375 C C . GLU A 1 181 ? -8.453 0.184 17.192 1.00 95.62 181 GLU A C 1
ATOM 1377 O O . GLU A 1 181 ? -8.895 1.090 17.903 1.00 95.62 181 GLU A O 1
ATOM 1382 N N . ILE A 1 182 ? -7.337 0.320 16.466 1.00 93.19 182 ILE A N 1
ATOM 1383 C CA . ILE A 1 182 ? -6.531 1.549 16.437 1.00 93.19 182 ILE A CA 1
ATOM 1384 C C . ILE A 1 182 ? -7.366 2.725 15.916 1.00 93.19 182 ILE A C 1
ATOM 1386 O O . ILE A 1 182 ? -7.355 3.789 16.531 1.00 93.19 182 ILE A O 1
ATOM 1390 N N . GLU A 1 183 ? -8.106 2.547 14.819 1.00 91.69 183 GLU A N 1
ATOM 1391 C CA . GLU A 1 183 ? -8.943 3.601 14.228 1.00 91.69 183 GLU A CA 1
ATOM 1392 C C . GLU A 1 183 ? -10.082 4.029 15.173 1.00 91.69 183 GLU A C 1
ATOM 1394 O O . GLU A 1 183 ? -10.377 5.221 15.326 1.00 91.69 183 GLU A O 1
ATOM 1399 N N . THR A 1 184 ? -10.687 3.066 15.875 1.00 92.44 184 THR A N 1
ATOM 1400 C CA . THR A 1 184 ? -11.724 3.326 16.885 1.00 92.44 184 THR A CA 1
ATOM 1401 C C . THR A 1 184 ? -11.164 4.117 18.066 1.00 92.44 184 THR A C 1
ATOM 1403 O O . THR A 1 184 ? -11.760 5.110 18.495 1.00 92.44 184 THR A O 1
ATOM 1406 N N . ASP A 1 185 ? -10.008 3.706 18.594 1.00 90.94 185 ASP A N 1
ATOM 1407 C CA . ASP A 1 185 ? -9.353 4.391 19.707 1.00 90.94 185 ASP A CA 1
ATOM 1408 C C . ASP A 1 185 ? -8.892 5.802 19.319 1.00 90.94 185 ASP A C 1
ATOM 1410 O O . ASP A 1 185 ? -9.105 6.748 20.083 1.00 90.94 185 ASP A O 1
ATOM 1414 N N . PHE A 1 186 ? -8.343 5.962 18.110 1.00 87.31 186 PHE A N 1
ATOM 1415 C CA . PHE A 1 186 ? -8.005 7.261 17.532 1.00 87.31 186 PHE A CA 1
ATOM 1416 C C . PHE A 1 186 ? -9.236 8.178 17.486 1.00 87.31 186 PHE A C 1
ATOM 1418 O O . PHE A 1 186 ? -9.215 9.262 18.072 1.00 87.31 186 PHE A O 1
ATOM 1425 N N . THR A 1 187 ? -10.338 7.716 16.889 1.00 86.69 187 THR A N 1
ATOM 1426 C CA . THR A 1 187 ? -11.585 8.490 16.771 1.00 86.69 187 THR A CA 1
ATOM 1427 C C . THR A 1 187 ? -12.128 8.899 18.141 1.00 86.69 187 THR A C 1
ATOM 1429 O O . THR A 1 187 ? -12.543 10.040 18.350 1.00 86.69 187 THR A O 1
ATOM 1432 N N . ARG A 1 188 ? -12.113 7.979 19.112 1.00 89.94 188 ARG A N 1
ATOM 1433 C CA . ARG A 1 188 ? -12.568 8.243 20.482 1.00 89.94 188 ARG A CA 1
ATOM 1434 C C . ARG A 1 188 ? -11.722 9.324 21.161 1.00 89.94 188 ARG A C 1
ATOM 1436 O O . ARG A 1 188 ? -12.283 10.229 21.777 1.00 89.94 188 ARG A O 1
ATOM 1443 N N . LYS A 1 189 ? -10.391 9.234 21.063 1.00 86.75 189 LYS A N 1
ATOM 1444 C CA . LYS A 1 189 ? -9.457 10.213 21.647 1.00 86.75 189 LYS A CA 1
ATOM 1445 C C . LYS A 1 189 ? -9.595 11.585 20.996 1.00 86.75 189 LYS A C 1
ATOM 1447 O O . LYS A 1 189 ? -9.650 12.578 21.712 1.00 86.75 189 LYS A O 1
ATOM 1452 N N . ALA A 1 190 ? -9.717 11.629 19.673 1.00 84.69 190 ALA A N 1
ATOM 1453 C CA . ALA A 1 190 ? -9.882 12.867 18.927 1.00 84.69 190 ALA A CA 1
ATOM 1454 C C . ALA A 1 190 ? -11.174 13.612 19.313 1.00 84.69 190 ALA A C 1
ATOM 1456 O O . ALA A 1 190 ? -11.135 14.804 19.615 1.00 84.69 190 ALA A O 1
ATOM 1457 N N . LYS A 1 191 ? -12.300 12.891 19.428 1.00 86.88 191 LYS A N 1
ATOM 1458 C CA . LYS A 1 191 ? -13.564 13.453 19.938 1.00 86.88 191 LYS A CA 1
ATOM 1459 C C . LYS A 1 191 ? -13.436 13.963 21.372 1.00 86.88 191 LYS A C 1
ATOM 1461 O O . LYS A 1 191 ? -13.915 15.048 21.678 1.00 86.88 191 LYS A O 1
ATOM 1466 N N . ALA A 1 192 ? -12.779 13.201 22.249 1.00 88.81 192 ALA A N 1
ATOM 1467 C CA . ALA A 1 192 ? -12.551 13.615 23.635 1.00 88.81 192 ALA A CA 1
ATOM 1468 C C . ALA A 1 192 ? -11.655 14.864 23.741 1.00 88.81 192 ALA A C 1
ATOM 1470 O O . ALA A 1 192 ? -11.812 15.647 24.673 1.00 88.81 192 ALA A O 1
ATOM 1471 N N . ALA A 1 193 ? -10.752 15.062 22.779 1.00 86.94 193 ALA A N 1
ATOM 1472 C CA . ALA A 1 193 ? -9.921 16.256 22.650 1.00 86.94 193 ALA A CA 1
ATOM 1473 C C . ALA A 1 193 ? -10.644 17.445 21.985 1.00 86.94 193 ALA A C 1
ATOM 1475 O O . ALA A 1 193 ? -10.040 18.502 21.827 1.00 86.94 193 ALA A O 1
ATOM 1476 N N . GLY A 1 194 ? -11.917 17.293 21.599 1.00 87.75 194 GLY A N 1
ATOM 1477 C CA . GLY A 1 194 ? -12.716 18.359 20.994 1.00 87.75 194 GLY A CA 1
ATOM 1478 C C . GLY A 1 194 ? -12.407 18.637 19.521 1.00 87.75 194 GLY A C 1
ATOM 1479 O O . GLY A 1 194 ? -12.767 19.706 19.038 1.00 87.75 194 GLY A O 1
ATOM 1480 N N . MET A 1 195 ? -11.761 17.705 18.808 1.00 86.31 195 MET A N 1
ATOM 1481 C CA . MET A 1 195 ? -11.508 17.860 17.372 1.00 86.31 195 MET A CA 1
ATOM 1482 C C . MET A 1 195 ? -12.813 17.912 16.577 1.00 86.31 195 MET A C 1
ATOM 1484 O O . MET A 1 195 ? -13.744 17.134 16.811 1.00 86.31 195 MET 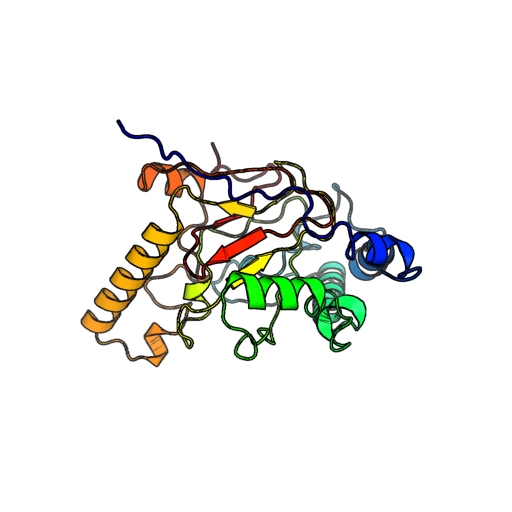A O 1
ATOM 1488 N N . SER A 1 196 ? -12.847 18.787 15.579 1.00 86.19 196 SER A N 1
ATOM 1489 C CA . SER A 1 196 ? -13.880 18.789 14.549 1.00 86.19 196 SER A CA 1
ATOM 1490 C C . SER A 1 196 ? -13.797 17.535 13.669 1.00 86.19 196 SER A C 1
ATOM 1492 O O . SER A 1 196 ? -12.772 16.853 13.595 1.00 86.19 196 SER A O 1
ATOM 1494 N N . ASN A 1 197 ? -14.881 17.230 12.949 1.00 83.44 197 ASN A N 1
ATOM 1495 C CA . ASN A 1 197 ? -14.876 16.133 11.975 1.00 83.44 197 ASN A CA 1
ATOM 1496 C C . ASN A 1 197 ? -13.810 16.334 10.888 1.00 83.44 197 ASN A C 1
ATOM 1498 O O . ASN A 1 197 ? -13.176 15.369 10.473 1.00 83.44 197 ASN A O 1
ATOM 1502 N N . GLU A 1 198 ? -13.583 17.579 10.466 1.00 83.06 198 GLU A N 1
ATOM 1503 C CA . GLU A 1 198 ? -12.579 17.918 9.457 1.00 83.06 198 GLU A CA 1
ATOM 1504 C C . GLU A 1 198 ? -11.158 17.579 9.935 1.00 83.06 198 GLU A C 1
ATOM 1506 O O . GLU A 1 198 ? -10.408 16.909 9.225 1.00 83.06 198 GLU A O 1
ATOM 1511 N N . GLU A 1 199 ? -10.818 17.936 11.177 1.00 80.56 199 GLU A N 1
ATOM 1512 C CA . GLU A 1 199 ? -9.523 17.605 11.789 1.00 80.56 199 GLU A CA 1
ATOM 1513 C C . GLU A 1 199 ? -9.341 16.095 11.997 1.00 80.56 199 GLU A C 1
ATOM 1515 O O . GLU A 1 199 ? -8.249 15.564 11.789 1.00 80.56 199 GLU A O 1
ATOM 1520 N N . MET A 1 200 ? -10.410 15.385 12.374 1.00 78.88 200 MET A N 1
ATOM 1521 C CA . MET A 1 200 ? -10.376 13.930 12.550 1.00 78.88 200 MET A CA 1
ATOM 1522 C C . MET A 1 200 ? -10.147 13.183 11.237 1.00 78.88 200 MET A C 1
ATOM 1524 O O . MET A 1 200 ? -9.397 12.204 11.200 1.00 78.88 200 MET A O 1
ATOM 1528 N N . PHE A 1 201 ? -10.794 13.629 10.160 1.00 79.69 201 PHE A N 1
ATOM 1529 C CA . PHE A 1 201 ? -10.685 12.988 8.852 1.00 79.69 201 PHE A CA 1
ATOM 1530 C C . PHE A 1 201 ? -9.366 13.297 8.149 1.00 79.69 201 PHE A C 1
ATOM 1532 O O . PHE A 1 201 ? -8.971 12.575 7.231 1.00 79.69 201 PHE A O 1
ATOM 1539 N N . TYR A 1 202 ? -8.643 14.324 8.595 1.00 75.56 202 TYR A N 1
ATOM 1540 C CA . TYR A 1 202 ? -7.327 14.626 8.068 1.00 75.56 202 TYR A CA 1
ATOM 1541 C C . TYR A 1 202 ? -6.280 13.626 8.582 1.00 75.56 202 TYR A C 1
ATOM 1543 O O . TYR A 1 202 ? -6.057 13.483 9.785 1.00 75.56 202 TYR A O 1
ATOM 1551 N N . ALA A 1 203 ? -5.611 12.927 7.659 1.00 62.31 203 ALA A N 1
ATOM 1552 C CA . ALA A 1 203 ? -4.613 11.898 7.973 1.00 62.31 203 ALA A CA 1
ATOM 1553 C C . ALA A 1 203 ? -3.359 12.444 8.692 1.00 62.31 203 ALA A C 1
ATOM 1555 O O . ALA A 1 203 ? -2.643 11.683 9.339 1.00 62.31 203 ALA A O 1
ATOM 1556 N N . PHE A 1 204 ? -3.104 13.754 8.596 1.00 63.03 204 PHE A N 1
ATOM 1557 C CA . PHE A 1 204 ? -1.928 14.440 9.146 1.00 63.03 204 PHE A CA 1
ATOM 1558 C C . PHE A 1 204 ? -2.280 15.270 10.384 1.00 63.03 204 PHE A C 1
ATOM 1560 O O . PHE A 1 204 ? -2.022 16.470 10.444 1.00 63.03 204 PHE A O 1
ATOM 1567 N N . ASN A 1 205 ? -2.929 14.643 11.360 1.00 61.03 205 ASN A N 1
ATOM 1568 C CA . ASN A 1 205 ? -3.234 15.278 12.639 1.00 61.03 205 ASN A CA 1
ATOM 1569 C C . ASN A 1 205 ? -2.224 14.863 13.725 1.00 61.03 205 ASN A C 1
ATOM 1571 O O . ASN A 1 205 ? -1.409 13.963 13.529 1.00 61.03 205 ASN A O 1
ATOM 1575 N N . GLN A 1 206 ? -2.311 15.502 14.895 1.00 59.66 206 GLN A N 1
ATOM 1576 C CA . GLN A 1 206 ? -1.375 15.331 16.018 1.00 59.66 206 GLN A CA 1
ATOM 1577 C C . GLN A 1 206 ? -1.232 13.899 16.575 1.00 59.66 206 GLN A C 1
ATOM 1579 O O . GLN A 1 206 ? -0.363 13.663 17.412 1.00 59.66 206 GLN A O 1
ATOM 1584 N N . HIS A 1 207 ? -2.069 12.943 16.163 1.00 58.72 207 HIS A N 1
ATOM 1585 C CA . HIS A 1 207 ? -2.006 11.557 16.634 1.00 58.72 207 HIS A CA 1
ATOM 1586 C C . HIS A 1 207 ? -1.420 10.573 15.612 1.00 58.72 207 HIS A C 1
ATOM 1588 O O . HIS A 1 207 ? -1.291 9.391 15.929 1.00 58.72 207 HIS A O 1
ATOM 1594 N N . MET A 1 208 ? -1.053 11.038 14.417 1.00 61.66 208 MET A N 1
ATOM 1595 C CA . MET A 1 208 ? -0.335 10.257 13.407 1.00 61.66 208 MET A CA 1
ATOM 1596 C C . MET A 1 208 ? 1.070 10.836 13.215 1.00 61.66 208 MET A C 1
ATOM 1598 O O . MET A 1 208 ? 1.315 12.002 13.532 1.00 61.66 208 MET A O 1
ATOM 1602 N N . LEU A 1 209 ? 2.008 10.051 12.667 1.00 57.19 209 LEU A N 1
ATOM 1603 C CA . LEU A 1 209 ? 3.232 10.656 12.134 1.00 57.19 209 LEU A CA 1
ATOM 1604 C C . LEU A 1 209 ? 2.854 11.699 11.073 1.00 57.19 209 LEU A C 1
ATOM 1606 O O . LEU A 1 209 ? 1.821 11.575 10.413 1.00 57.19 209 LEU A O 1
ATOM 1610 N N . SER A 1 210 ? 3.717 12.688 10.840 1.00 56.72 210 SER A N 1
ATOM 1611 C CA . SER A 1 210 ? 3.510 13.705 9.792 1.00 56.72 210 SER A CA 1
ATOM 1612 C C . SER A 1 210 ? 3.385 13.122 8.374 1.00 56.72 210 SER A C 1
ATOM 1614 O O . SER A 1 210 ? 3.051 13.836 7.438 1.00 56.72 210 SER A O 1
ATOM 1616 N N . THR A 1 211 ? 3.626 11.821 8.211 1.00 62.22 211 THR A N 1
ATOM 1617 C CA . THR A 1 211 ? 3.463 11.036 6.982 1.00 62.22 211 THR A CA 1
ATOM 1618 C C . THR A 1 211 ? 2.162 10.220 6.932 1.00 62.22 211 THR A C 1
ATOM 1620 O O . THR A 1 211 ? 1.923 9.534 5.942 1.00 62.22 211 THR A O 1
ATOM 1623 N N . GLY A 1 212 ? 1.324 10.260 7.974 1.00 71.75 212 GLY A N 1
ATOM 1624 C CA . GLY A 1 212 ? 0.116 9.432 8.096 1.00 71.75 212 GLY A CA 1
ATOM 1625 C C . GLY A 1 212 ? 0.390 7.964 8.450 1.00 71.75 212 GLY A C 1
ATOM 1626 O O . GLY A 1 212 ? -0.519 7.143 8.407 1.00 71.75 212 GLY A O 1
ATOM 1627 N N . MET A 1 213 ? 1.633 7.616 8.795 1.00 84.25 213 MET A N 1
ATOM 1628 C CA . MET A 1 213 ? 2.038 6.258 9.177 1.00 84.25 213 MET A CA 1
ATOM 1629 C C . MET A 1 213 ? 1.922 6.049 10.696 1.00 84.25 213 MET A C 1
ATOM 1631 O O . MET A 1 213 ? 2.031 6.998 11.475 1.00 84.25 213 MET A O 1
ATOM 1635 N N . LEU A 1 214 ? 1.749 4.797 11.129 1.00 86.38 214 LEU A N 1
ATOM 1636 C CA . LEU A 1 214 ? 1.788 4.403 12.544 1.00 86.38 214 LEU A CA 1
ATOM 1637 C C . LEU A 1 214 ? 3.225 4.356 13.077 1.00 86.38 214 LEU A C 1
ATOM 1639 O O . LEU A 1 214 ? 3.487 4.723 14.219 1.00 86.38 214 LEU A O 1
ATOM 1643 N N . THR A 1 215 ? 4.154 3.863 12.258 1.00 86.38 215 THR A N 1
ATOM 1644 C CA . THR A 1 215 ? 5.595 3.830 12.534 1.00 86.38 215 THR A CA 1
ATOM 1645 C C . THR A 1 215 ? 6.361 3.508 11.255 1.00 86.38 215 THR A C 1
ATOM 1647 O O . THR A 1 215 ? 5.829 2.862 10.357 1.00 86.38 215 THR A O 1
ATOM 1650 N N . ASP A 1 216 ? 7.629 3.900 11.185 1.00 83.44 216 ASP A N 1
ATOM 1651 C CA . ASP A 1 216 ? 8.547 3.504 10.111 1.00 83.44 216 ASP A CA 1
ATOM 1652 C C . ASP A 1 216 ? 9.259 2.165 10.389 1.00 83.44 216 ASP A C 1
ATOM 1654 O O . ASP A 1 216 ? 10.074 1.718 9.584 1.00 83.44 216 ASP A O 1
ATOM 1658 N N . CYS A 1 217 ? 8.974 1.524 11.529 1.00 86.50 217 CYS A N 1
ATOM 1659 C CA . CYS A 1 217 ? 9.659 0.320 12.001 1.00 86.50 217 CYS A CA 1
ATOM 1660 C C . CYS A 1 217 ? 8.687 -0.873 12.114 1.00 86.50 217 CYS A C 1
ATOM 1662 O O . CYS A 1 217 ? 8.111 -1.104 13.185 1.00 86.50 217 CYS A O 1
ATOM 1664 N N . PRO A 1 218 ? 8.491 -1.663 11.037 1.00 89.12 218 PRO A N 1
ATOM 1665 C CA . PRO A 1 218 ? 7.608 -2.826 11.070 1.00 89.12 218 PRO A CA 1
ATOM 1666 C C . PRO A 1 218 ? 8.017 -3.866 12.117 1.00 89.12 218 PRO A C 1
ATOM 1668 O O . PRO A 1 218 ? 7.157 -4.341 12.859 1.00 89.12 218 PRO A O 1
ATOM 1671 N N . GLY A 1 219 ? 9.306 -4.201 12.245 1.00 89.38 219 GLY A N 1
ATOM 1672 C CA . GLY A 1 219 ? 9.755 -5.231 13.191 1.00 89.38 219 GLY A CA 1
ATOM 1673 C C . GLY A 1 219 ? 9.449 -4.877 14.647 1.00 89.38 219 GLY A C 1
ATOM 1674 O O . GLY A 1 219 ? 8.908 -5.702 15.384 1.00 89.38 219 GLY A O 1
ATOM 1675 N N . GLU A 1 220 ? 9.695 -3.630 15.059 1.00 90.38 220 GLU A N 1
ATOM 1676 C CA . GLU A 1 220 ? 9.303 -3.156 16.392 1.00 90.38 220 GLU A CA 1
ATOM 1677 C C . GLU A 1 220 ? 7.786 -3.144 16.570 1.00 90.38 220 GLU A C 1
ATOM 1679 O O . GLU A 1 220 ? 7.298 -3.583 17.613 1.00 90.38 220 GLU A O 1
ATOM 1684 N N . PHE A 1 221 ? 7.034 -2.711 15.551 1.00 92.25 221 PHE A N 1
ATOM 1685 C CA . PHE A 1 221 ? 5.574 -2.735 15.599 1.00 92.25 221 PHE A CA 1
ATOM 1686 C C . PHE A 1 221 ? 5.050 -4.147 15.860 1.00 92.25 221 PHE A C 1
ATOM 1688 O O . PHE A 1 221 ? 4.261 -4.350 16.779 1.00 92.25 221 PHE A O 1
ATOM 1695 N N . GLY A 1 222 ? 5.534 -5.136 15.104 1.00 93.50 222 GLY A N 1
ATOM 1696 C CA . GLY A 1 222 ? 5.146 -6.535 15.274 1.00 93.50 222 GLY A CA 1
ATOM 1697 C C . GLY A 1 222 ? 5.441 -7.042 16.686 1.00 93.50 222 GLY A C 1
ATOM 1698 O O . GLY A 1 222 ? 4.549 -7.575 17.346 1.00 93.50 222 GLY A O 1
ATOM 1699 N N . ARG A 1 223 ? 6.653 -6.781 17.202 1.00 94.75 223 ARG A N 1
ATOM 1700 C CA . ARG A 1 223 ? 7.053 -7.154 18.572 1.00 94.75 223 ARG A CA 1
ATOM 1701 C C . ARG A 1 223 ? 6.163 -6.506 19.634 1.00 94.75 223 ARG A C 1
ATOM 1703 O O . ARG A 1 223 ? 5.690 -7.203 20.526 1.00 94.75 223 ARG A O 1
ATOM 1710 N N . LYS A 1 224 ? 5.884 -5.204 19.516 1.00 95.00 224 LYS A N 1
ATOM 1711 C CA . LYS A 1 224 ? 5.024 -4.463 20.453 1.00 95.00 224 LYS A CA 1
ATOM 1712 C C . LYS A 1 224 ? 3.592 -4.995 20.475 1.00 95.00 224 LYS A C 1
ATOM 1714 O O . LYS A 1 224 ? 2.971 -5.017 21.531 1.00 95.00 224 LYS A O 1
ATOM 1719 N N . GLN A 1 225 ? 3.081 -5.423 19.323 1.00 95.56 225 GLN A N 1
ATOM 1720 C CA . GLN A 1 225 ? 1.735 -5.984 19.193 1.00 95.56 225 GLN A CA 1
ATOM 1721 C C . GLN A 1 225 ? 1.680 -7.496 19.463 1.00 95.56 225 GLN A C 1
ATOM 1723 O O . GLN A 1 225 ? 0.597 -8.077 19.422 1.00 95.56 225 GLN A O 1
ATOM 1728 N N . GLY A 1 226 ? 2.825 -8.152 19.696 1.00 96.38 226 GLY A N 1
ATOM 1729 C CA . GLY A 1 226 ? 2.906 -9.606 19.848 1.00 96.38 226 GLY A CA 1
ATOM 1730 C C . GLY A 1 226 ? 2.461 -10.376 18.598 1.00 96.38 226 GLY A C 1
ATOM 1731 O O . GLY A 1 226 ? 1.896 -11.460 18.716 1.00 96.38 226 GLY A O 1
ATOM 1732 N N . LYS A 1 227 ? 2.666 -9.807 17.403 1.00 95.81 227 LYS A N 1
ATOM 1733 C CA . LYS A 1 227 ? 2.191 -10.337 16.114 1.00 95.81 227 LYS A CA 1
ATOM 1734 C C . LYS A 1 227 ? 3.343 -10.506 15.127 1.00 95.81 227 LYS A C 1
ATOM 1736 O O . LYS A 1 227 ? 4.346 -9.795 15.185 1.00 95.81 227 LYS A O 1
ATOM 1741 N N . ARG A 1 228 ? 3.184 -11.442 14.192 1.00 95.25 228 ARG A N 1
ATOM 1742 C CA . ARG A 1 228 ? 4.173 -11.730 13.146 1.00 95.25 228 ARG A CA 1
ATOM 1743 C C . ARG A 1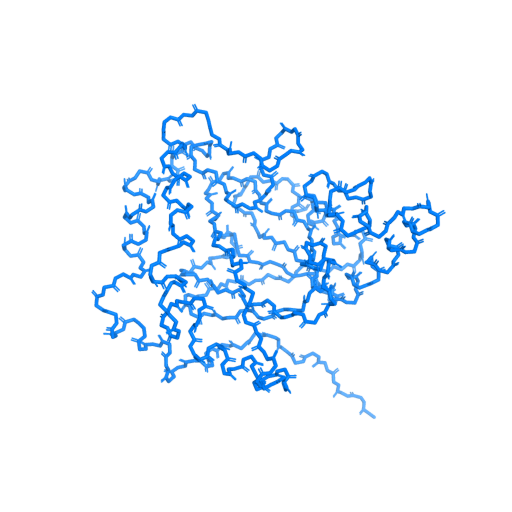 228 ? 3.835 -10.999 11.854 1.00 95.25 228 ARG A C 1
ATOM 1745 O O . ARG A 1 228 ? 2.665 -10.780 11.549 1.00 95.25 228 ARG A O 1
ATOM 1752 N N . TRP A 1 229 ? 4.864 -10.682 11.076 1.00 94.50 229 TRP A N 1
ATOM 1753 C CA . TRP A 1 229 ? 4.703 -10.226 9.700 1.00 94.50 229 TRP A CA 1
ATOM 1754 C C . TRP A 1 229 ? 4.658 -11.420 8.751 1.00 94.50 229 TRP A C 1
ATOM 1756 O O . TRP A 1 229 ? 5.494 -12.319 8.821 1.00 94.50 229 TRP A O 1
ATOM 1766 N N . LEU A 1 230 ? 3.664 -11.417 7.874 1.00 94.81 230 LEU A N 1
ATOM 1767 C CA . LEU A 1 230 ? 3.475 -12.378 6.801 1.00 94.81 230 LEU A CA 1
ATOM 1768 C C . LEU A 1 230 ? 4.110 -11.803 5.535 1.00 94.81 230 LEU A C 1
ATOM 1770 O O . LEU A 1 230 ? 3.788 -10.683 5.130 1.00 94.81 230 LEU A O 1
ATOM 1774 N N . VAL A 1 231 ? 5.016 -12.571 4.934 1.00 92.62 231 VAL A N 1
ATOM 1775 C CA . VAL A 1 231 ? 5.824 -12.169 3.778 1.00 92.62 231 VAL A CA 1
ATOM 1776 C C . VAL A 1 231 ? 5.784 -13.285 2.739 1.00 92.62 231 VAL A C 1
ATOM 1778 O O . VAL A 1 231 ? 5.827 -14.463 3.091 1.00 92.62 231 VAL A O 1
ATOM 1781 N N . THR A 1 232 ? 5.712 -12.918 1.463 1.00 93.12 232 THR A N 1
ATOM 1782 C CA . THR A 1 232 ? 5.847 -13.840 0.332 1.00 93.12 232 THR A CA 1
ATOM 1783 C C . THR A 1 232 ? 6.511 -13.124 -0.841 1.00 93.12 232 THR A C 1
ATOM 1785 O O . THR A 1 232 ? 6.525 -11.895 -0.892 1.00 93.12 232 THR A O 1
ATOM 1788 N N . ALA A 1 233 ? 7.076 -13.897 -1.767 1.00 92.69 233 ALA A N 1
ATOM 1789 C CA . ALA A 1 233 ? 7.354 -13.406 -3.108 1.00 92.69 233 ALA A CA 1
ATOM 1790 C C . ALA A 1 233 ? 6.039 -13.296 -3.896 1.00 92.69 233 ALA A C 1
ATOM 1792 O O . ALA A 1 233 ? 5.074 -14.004 -3.581 1.00 92.69 233 ALA A O 1
ATOM 1793 N N . TYR A 1 234 ? 6.036 -12.429 -4.902 1.00 91.75 234 TYR A N 1
ATOM 1794 C CA . TYR A 1 234 ? 4.919 -12.192 -5.812 1.00 91.75 234 TYR A CA 1
ATOM 1795 C C . TYR A 1 234 ? 5.379 -12.356 -7.258 1.00 91.75 234 TYR A C 1
ATOM 1797 O O . TYR A 1 234 ? 6.524 -12.045 -7.586 1.00 91.75 234 TYR A O 1
ATOM 1805 N N . GLU A 1 235 ? 4.478 -12.800 -8.120 1.00 88.56 235 GLU A N 1
ATOM 1806 C CA . GLU A 1 235 ? 4.711 -12.933 -9.558 1.00 88.56 235 GLU A CA 1
ATOM 1807 C C . GLU A 1 235 ? 3.808 -11.960 -10.325 1.00 88.56 235 GLU A C 1
ATOM 1809 O O . GLU A 1 235 ? 2.707 -11.614 -9.882 1.00 88.56 235 GLU A O 1
ATOM 1814 N N . ALA A 1 236 ? 4.261 -11.509 -11.495 1.00 84.88 236 ALA A N 1
ATOM 1815 C CA . ALA A 1 236 ? 3.460 -10.679 -12.384 1.00 84.88 236 ALA A CA 1
ATOM 1816 C C . ALA A 1 236 ? 2.111 -11.349 -12.694 1.00 84.88 236 ALA A C 1
ATOM 1818 O O . ALA A 1 236 ? 2.045 -12.418 -13.308 1.00 84.88 236 ALA A O 1
ATOM 1819 N N . GLY A 1 237 ? 1.025 -10.666 -12.326 1.00 80.94 237 GLY A N 1
ATOM 1820 C CA . GLY A 1 237 ? -0.349 -11.147 -12.482 1.00 80.94 237 GLY A CA 1
ATOM 1821 C C . GLY A 1 237 ? -0.994 -11.737 -11.234 1.00 80.94 237 GLY A C 1
ATOM 1822 O O . GLY A 1 237 ? -2.179 -12.076 -11.279 1.00 80.94 237 GLY A O 1
ATOM 1823 N N . ASP A 1 238 ? -0.273 -11.800 -10.117 1.00 88.56 238 ASP A N 1
ATOM 1824 C CA . ASP A 1 238 ? -0.906 -11.961 -8.813 1.00 88.56 238 ASP A CA 1
ATOM 1825 C C . ASP A 1 238 ? -1.852 -10.787 -8.511 1.00 88.56 238 ASP A C 1
ATOM 1827 O O . ASP A 1 238 ? -1.697 -9.676 -9.011 1.00 88.56 238 ASP A O 1
ATOM 1831 N N . VAL A 1 239 ? -2.846 -11.018 -7.656 1.00 92.69 239 VAL A N 1
ATOM 1832 C CA . VAL A 1 239 ? -3.703 -9.955 -7.117 1.00 92.69 239 VAL A CA 1
ATOM 1833 C C . VAL A 1 239 ? -3.846 -10.178 -5.623 1.00 92.69 239 VAL A C 1
ATOM 1835 O O . VAL A 1 239 ? -4.318 -11.229 -5.187 1.00 92.69 239 VAL A O 1
ATOM 1838 N N . VAL A 1 240 ? -3.479 -9.173 -4.834 1.00 94.69 240 VAL A N 1
ATOM 1839 C CA . VAL A 1 240 ? -3.654 -9.184 -3.382 1.00 94.69 240 VAL A CA 1
ATOM 1840 C C . VAL A 1 240 ? -4.811 -8.268 -3.020 1.00 94.69 240 VAL A C 1
ATOM 1842 O O . VAL A 1 240 ? -4.769 -7.065 -3.275 1.00 94.69 240 VAL A O 1
ATOM 1845 N N . LEU A 1 241 ? -5.845 -8.839 -2.407 1.00 95.25 241 LEU A N 1
ATOM 1846 C CA . LEU A 1 241 ? -7.000 -8.092 -1.921 1.00 95.25 241 LEU A CA 1
ATOM 1847 C C . LEU A 1 241 ? -6.921 -7.922 -0.409 1.00 95.25 241 LEU A C 1
ATOM 1849 O O . LEU A 1 241 ? -6.737 -8.901 0.316 1.00 95.25 241 LEU A O 1
ATOM 1853 N N . HIS A 1 242 ? -7.119 -6.701 0.080 1.00 95.62 242 HIS A N 1
ATOM 1854 C CA . HIS A 1 242 ? -7.193 -6.445 1.514 1.00 95.62 242 HIS A CA 1
ATOM 1855 C C . HIS A 1 242 ? -8.254 -5.401 1.874 1.00 95.62 242 HIS A C 1
ATOM 1857 O O . HIS A 1 242 ? -8.683 -4.592 1.051 1.00 95.62 242 HIS A O 1
ATOM 1863 N N . LYS A 1 243 ? -8.721 -5.467 3.124 1.00 95.56 243 LYS A N 1
ATOM 1864 C CA . LYS A 1 243 ? -9.709 -4.541 3.693 1.00 95.56 243 LYS A CA 1
ATOM 1865 C C . LYS A 1 243 ? -9.050 -3.214 4.065 1.00 95.56 243 LYS A C 1
ATOM 1867 O O . LYS A 1 243 ? -7.874 -3.203 4.412 1.00 95.56 243 LYS A O 1
ATOM 1872 N N . ALA A 1 244 ? -9.845 -2.147 4.146 1.00 95.12 244 ALA A N 1
ATOM 1873 C CA . ALA A 1 244 ? -9.398 -0.808 4.547 1.00 95.12 244 ALA A CA 1
ATOM 1874 C C . ALA A 1 244 ? -8.571 -0.757 5.854 1.00 95.12 244 ALA A C 1
ATOM 1876 O O . ALA A 1 244 ? -7.712 0.104 6.011 1.00 95.12 244 ALA A O 1
ATOM 1877 N N . HIS A 1 245 ? -8.809 -1.679 6.791 1.00 96.75 245 HIS A N 1
ATOM 1878 C CA . HIS A 1 245 ? -8.104 -1.743 8.078 1.00 96.75 245 HIS A CA 1
ATOM 1879 C C . HIS A 1 245 ? -6.926 -2.725 8.114 1.00 96.75 245 HIS A C 1
ATOM 1881 O O . HIS A 1 245 ? -6.334 -2.918 9.173 1.00 96.75 245 HIS A O 1
ATOM 1887 N N . ALA A 1 246 ? -6.590 -3.395 7.010 1.00 97.62 246 ALA A N 1
ATOM 1888 C CA . ALA A 1 246 ? -5.486 -4.346 7.008 1.00 97.62 246 ALA A CA 1
ATOM 1889 C C . ALA A 1 246 ? -4.161 -3.626 7.302 1.00 97.62 246 ALA A C 1
ATOM 1891 O O . ALA A 1 246 ? -3.689 -2.831 6.495 1.00 97.62 246 ALA A O 1
ATOM 1892 N N . VAL A 1 247 ? -3.562 -3.915 8.463 1.00 96.75 247 VAL A N 1
ATOM 1893 C CA . VAL A 1 247 ? -2.245 -3.375 8.819 1.00 96.75 247 VAL A CA 1
ATOM 1894 C C . VAL A 1 247 ? -1.179 -3.998 7.923 1.00 96.75 247 VAL A C 1
ATOM 1896 O O . VAL A 1 247 ? -0.956 -5.214 7.949 1.00 96.75 247 VAL A O 1
ATOM 1899 N N . MET A 1 248 ? -0.511 -3.145 7.155 1.00 94.75 248 MET A N 1
ATOM 1900 C CA . MET A 1 248 ? 0.484 -3.531 6.168 1.00 94.75 248 MET A CA 1
ATOM 1901 C C . MET A 1 248 ? 1.663 -2.555 6.109 1.00 94.75 248 MET A C 1
ATOM 1903 O O . MET A 1 248 ? 1.652 -1.468 6.690 1.00 94.75 248 MET A O 1
ATOM 1907 N N . SER A 1 249 ? 2.707 -2.984 5.414 1.00 92.25 249 SER A N 1
ATOM 1908 C CA . SER A 1 249 ? 3.897 -2.209 5.057 1.00 92.25 249 SER A CA 1
ATOM 1909 C C . SER A 1 249 ? 4.512 -2.859 3.804 1.00 92.25 249 SER A C 1
ATOM 1911 O O . SER A 1 249 ? 3.875 -3.710 3.179 1.00 92.25 249 SER A O 1
ATOM 1913 N N . ILE A 1 250 ? 5.733 -2.495 3.422 1.00 86.25 250 ILE A N 1
ATOM 1914 C CA . ILE A 1 250 ? 6.496 -3.185 2.371 1.00 86.25 250 ILE A CA 1
ATOM 1915 C C . ILE A 1 250 ? 7.812 -3.725 2.930 1.00 86.25 250 ILE A C 1
ATOM 1917 O O . ILE A 1 250 ? 8.368 -3.155 3.871 1.00 86.25 250 ILE A O 1
ATOM 1921 N N . THR A 1 251 ? 8.324 -4.813 2.348 1.00 75.19 251 THR A N 1
ATOM 1922 C CA . THR A 1 251 ? 9.692 -5.261 2.633 1.00 75.19 251 THR A CA 1
ATOM 1923 C C . THR A 1 251 ? 10.720 -4.239 2.152 1.00 75.19 251 THR A C 1
ATOM 1925 O O . THR A 1 251 ? 10.446 -3.364 1.331 1.00 75.19 251 THR A O 1
ATOM 1928 N N . ILE A 1 252 ? 11.923 -4.327 2.711 1.00 66.31 252 ILE A N 1
ATOM 1929 C CA . ILE A 1 252 ? 13.044 -3.444 2.396 1.00 66.31 252 ILE A CA 1
ATOM 1930 C C . ILE A 1 252 ? 14.033 -4.175 1.487 1.00 66.31 252 ILE A C 1
ATOM 1932 O O . ILE A 1 252 ? 14.326 -5.347 1.707 1.00 66.31 252 ILE A O 1
ATOM 1936 N N . GLN A 1 253 ? 14.607 -3.430 0.542 1.00 54.59 253 GLN A N 1
ATOM 1937 C CA . GLN A 1 253 ? 15.870 -3.739 -0.129 1.00 54.59 253 GLN A CA 1
ATOM 1938 C C . GLN A 1 253 ? 17.019 -3.139 0.720 1.00 54.59 253 GLN A C 1
ATOM 1940 O O . GLN A 1 253 ? 16.888 -2.014 1.201 1.00 54.59 253 GLN A O 1
ATOM 1945 N N . PRO A 1 254 ? 18.143 -3.836 0.957 1.00 48.50 254 PRO A N 1
ATOM 1946 C CA . PRO A 1 254 ? 18.652 -4.251 2.278 1.00 48.50 254 PRO A CA 1
ATOM 1947 C C . PRO A 1 254 ? 19.250 -3.157 3.201 1.00 48.50 254 PRO A C 1
ATOM 1949 O O . PRO A 1 254 ? 20.251 -3.397 3.871 1.00 48.50 254 PRO A O 1
ATOM 1952 N N . ARG A 1 255 ? 18.683 -1.944 3.288 1.00 43.38 255 ARG A N 1
ATOM 1953 C CA . ARG A 1 255 ? 19.262 -0.841 4.089 1.00 43.38 255 ARG A CA 1
ATOM 1954 C C . ARG A 1 255 ? 18.322 -0.135 5.070 1.00 43.38 255 ARG A C 1
ATOM 1956 O O . ARG A 1 255 ? 18.402 1.082 5.205 1.00 43.38 255 ARG A O 1
ATOM 1963 N N . THR A 1 256 ? 17.498 -0.848 5.836 1.00 45.69 256 THR A N 1
ATOM 1964 C CA . THR A 1 256 ? 16.965 -0.259 7.083 1.00 45.69 256 THR A CA 1
ATOM 1965 C C . THR A 1 256 ? 16.971 -1.254 8.248 1.00 45.69 256 THR A C 1
ATOM 1967 O O . THR A 1 256 ? 16.610 -2.422 8.121 1.00 45.69 256 THR A O 1
ATOM 1970 N N . ASN A 1 257 ? 17.414 -0.754 9.405 1.00 44.59 257 ASN A N 1
ATOM 1971 C CA . ASN A 1 257 ? 17.798 -1.471 10.633 1.00 44.59 257 ASN A CA 1
ATOM 1972 C C . ASN A 1 257 ? 16.653 -2.148 11.415 1.00 44.59 257 ASN A C 1
ATOM 1974 O O . ASN A 1 257 ? 16.802 -2.414 12.604 1.00 44.59 257 ASN A O 1
ATOM 1978 N N . CYS A 1 258 ? 15.488 -2.373 10.813 1.00 58.34 258 CYS A N 1
ATOM 1979 C CA . CYS A 1 258 ? 14.249 -2.476 11.589 1.00 58.34 258 CYS A CA 1
ATOM 1980 C C . CYS A 1 258 ? 13.416 -3.741 11.352 1.00 58.34 258 CYS A C 1
ATOM 1982 O O . CYS A 1 258 ? 12.395 -3.906 12.017 1.00 58.34 258 CYS A O 1
ATOM 1984 N N . LEU A 1 259 ? 13.809 -4.618 10.420 1.00 51.12 259 LEU A N 1
ATOM 1985 C CA . LEU A 1 259 ? 13.134 -5.906 10.183 1.00 51.12 259 LEU A CA 1
ATOM 1986 C C . LEU A 1 259 ? 13.744 -7.084 10.957 1.00 51.12 259 LEU A C 1
ATOM 1988 O O . LEU A 1 259 ? 13.156 -8.164 10.955 1.00 51.12 259 LEU A O 1
ATOM 1992 N N . TYR A 1 260 ? 14.864 -6.862 11.646 1.00 42.06 260 TYR A N 1
ATOM 1993 C CA . TYR A 1 260 ? 15.536 -7.855 12.484 1.00 42.06 260 TYR A CA 1
ATOM 1994 C C . TYR A 1 260 ? 15.420 -7.495 13.975 1.00 42.06 260 TYR A C 1
ATOM 1996 O O . TYR A 1 260 ? 15.240 -6.298 14.314 1.00 42.06 260 TYR A O 1
#

Secondary structure (DSSP, 8-st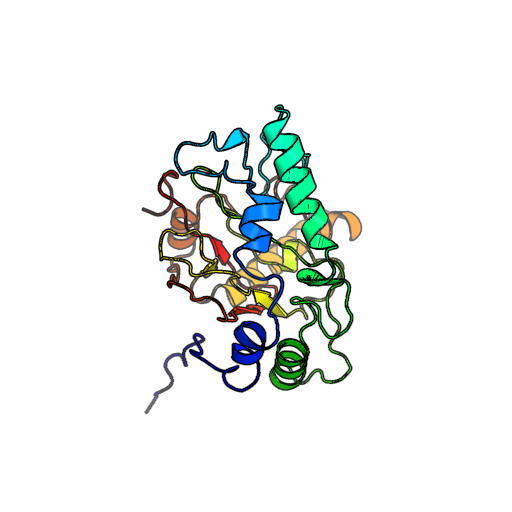ate):
--------S--S-S-TTTSTTHHHH-SS-SSHHHHHHHHTTT--TTS-GGGSPPTTS---TTSS-----SSHHHHHHHHHHHHHTT-IIIIISTTTSGGG-HHHHHHHHHHHT-GGG----SS-------TTPPPPPBB-GGGG-TTS-S--EEEE--SS-B-TTS--EEEETTHHHHHHHHHHHHHHHHHHTT--HHHHH-SSSTTS-TTS-SBS-HHHHHHHHT-PEE---B-TT--EEEETT--EEEPPSS--TT--

Organism: NCBI:txid1191159

pLDDT: mean 74.25, std 20.35, range [23.7, 97.62]

Sequence (260 aa):
MSAHPARSIFSRSLLADGWPAWRKETGECGETDLKEQILGTTLTSAADPVDYTGLGAGQHTGGSNGRPGASETAAAFIDAALRQHTAPWYWHEEGKGFAQHPALRKFVEKFTGWGDKTKPVLRTLLRNNTPGNKAIGVHYDQTFMRYGEPTSVTAWVPIGDISLEGGGLIYLENGTELGAEIETDFTRKAKAAGMSNEEMFYAFNQHMLSTGMLTDCPGEFGRKQGKRWLVTAYEAGDVVLHKAHAVMSITIQPRTNCLY

Radius of gyration: 19.22 Å; chains: 1; bounding box: 48×51×52 Å